Protein AF-A0AAV7LAK8-F1 (afdb_monomer_lite)

Structure (mmCIF, N/CA/C/O backbone):
data_AF-A0AAV7LAK8-F1
#
_entry.id   AF-A0AAV7LAK8-F1
#
loop_
_atom_site.group_PDB
_atom_site.id
_atom_site.type_symbol
_atom_site.label_atom_id
_atom_site.label_alt_id
_atom_site.label_comp_id
_atom_site.label_asym_id
_atom_site.label_entity_id
_atom_site.label_seq_id
_atom_site.pdbx_PDB_ins_code
_atom_site.Cartn_x
_atom_site.Cartn_y
_atom_site.Cartn_z
_atom_site.occupancy
_atom_site.B_iso_or_equiv
_atom_site.auth_seq_id
_atom_site.auth_comp_id
_atom_site.auth_asym_id
_atom_site.auth_atom_id
_atom_site.pdbx_PDB_model_num
ATOM 1 N N . MET A 1 1 ? -18.393 -46.426 42.067 1.00 52.19 1 MET A N 1
ATOM 2 C CA . MET A 1 1 ? -18.237 -47.628 41.224 1.00 52.19 1 MET A CA 1
ATOM 3 C C . MET A 1 1 ? -18.925 -47.343 39.909 1.00 52.19 1 MET A C 1
ATOM 5 O O . MET A 1 1 ? -20.144 -47.230 39.902 1.00 52.19 1 MET A O 1
ATOM 9 N N . GLY A 1 2 ? -18.137 -47.135 38.857 1.00 51.97 2 GLY A N 1
ATOM 10 C CA . GLY A 1 2 ? -18.619 -46.804 37.518 1.00 51.97 2 GLY A CA 1
ATOM 11 C C . GLY A 1 2 ? -17.749 -45.739 36.863 1.00 51.97 2 GLY A C 1
ATOM 12 O O . GLY A 1 2 ? -18.248 -44.658 36.577 1.00 51.97 2 GLY A O 1
ATOM 13 N N . ASP A 1 3 ? -16.458 -46.041 36.708 1.00 42.62 3 ASP A N 1
ATOM 14 C CA . ASP A 1 3 ? -15.559 -45.316 35.810 1.00 42.62 3 ASP A CA 1
ATOM 15 C C . ASP A 1 3 ? -15.977 -45.605 34.364 1.00 42.62 3 ASP A C 1
ATOM 17 O O . ASP A 1 3 ? -16.279 -46.750 34.014 1.00 42.62 3 ASP A O 1
ATOM 21 N N . SER A 1 4 ? -16.002 -44.576 33.522 1.00 57.16 4 SER A N 1
ATOM 22 C CA . SER A 1 4 ? -16.023 -44.750 32.072 1.00 57.16 4 SER A CA 1
ATOM 23 C C . SER A 1 4 ? -15.103 -43.712 31.447 1.00 57.16 4 SER A C 1
ATOM 25 O O . SER A 1 4 ? -15.512 -42.588 31.145 1.00 57.16 4 SER 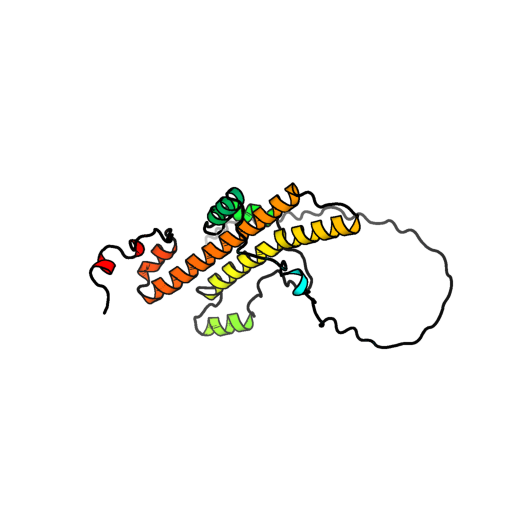A O 1
ATOM 27 N N . ASP A 1 5 ? -13.851 -44.132 31.311 1.00 47.69 5 ASP A N 1
ATOM 28 C CA . ASP A 1 5 ? -12.830 -43.526 30.477 1.00 47.69 5 ASP A CA 1
ATOM 29 C C . ASP A 1 5 ? -13.290 -43.542 29.017 1.00 47.69 5 ASP A C 1
ATOM 31 O O . ASP A 1 5 ? -13.654 -44.581 28.463 1.00 47.69 5 ASP A O 1
ATOM 35 N N . THR A 1 6 ? -13.279 -42.374 28.386 1.00 60.75 6 THR A N 1
ATOM 36 C CA . THR A 1 6 ? -13.277 -42.279 26.927 1.00 60.75 6 THR A CA 1
ATOM 37 C C . THR A 1 6 ? -12.052 -41.496 26.516 1.00 60.75 6 THR A C 1
ATOM 39 O O . THR A 1 6 ? -12.042 -40.262 26.562 1.00 60.75 6 THR A O 1
ATOM 42 N N . ASP A 1 7 ? -11.044 -42.268 26.129 1.00 52.03 7 ASP A N 1
ATOM 43 C CA . ASP A 1 7 ? -9.889 -41.865 25.350 1.00 52.03 7 ASP A CA 1
ATOM 44 C C . ASP A 1 7 ? -10.335 -41.042 24.136 1.00 52.03 7 ASP A C 1
ATOM 46 O O . ASP A 1 7 ? -11.193 -41.455 23.349 1.00 52.03 7 ASP A O 1
ATOM 50 N N . LYS A 1 8 ? -9.756 -39.851 23.987 1.00 57.41 8 LYS A N 1
ATOM 51 C CA . LYS A 1 8 ? -9.772 -39.115 22.726 1.00 57.41 8 LYS A CA 1
ATOM 52 C C . LYS A 1 8 ? -8.339 -38.909 22.285 1.00 57.41 8 LYS A C 1
ATOM 54 O O . LYS A 1 8 ? -7.564 -38.230 22.947 1.00 57.41 8 LYS A O 1
ATOM 59 N N . GLU A 1 9 ? -8.066 -39.567 21.174 1.00 57.69 9 GLU A N 1
ATOM 60 C CA . GLU A 1 9 ? -6.813 -39.675 20.454 1.00 57.69 9 GLU A CA 1
ATOM 61 C C . GLU A 1 9 ? -6.253 -38.300 20.061 1.00 57.69 9 GLU A C 1
ATOM 63 O O . GLU A 1 9 ? -6.973 -37.418 19.578 1.00 57.69 9 GLU A O 1
ATOM 68 N N . ASP A 1 10 ? -4.946 -38.150 20.277 1.00 56.19 10 ASP A N 1
ATOM 69 C CA . ASP A 1 10 ? -4.118 -37.048 19.800 1.00 56.19 10 ASP A CA 1
ATOM 70 C C . ASP A 1 10 ? -3.987 -37.091 18.266 1.00 56.19 10 ASP A C 1
ATOM 72 O O . ASP A 1 10 ? -3.735 -38.158 17.702 1.00 56.19 10 ASP A O 1
ATOM 76 N N . PRO A 1 11 ? -4.096 -35.955 17.555 1.00 63.69 11 PRO A N 1
ATOM 77 C CA . PRO A 1 11 ? -3.783 -35.911 16.135 1.00 63.69 11 PRO A CA 1
ATOM 78 C C . PRO A 1 11 ? -2.267 -35.844 15.893 1.00 63.69 11 PRO A C 1
ATOM 80 O O . PRO A 1 11 ? -1.568 -34.959 16.392 1.00 63.69 11 PRO A O 1
ATOM 83 N N . ASP A 1 12 ? -1.805 -36.772 15.055 1.00 53.72 12 ASP A N 1
ATOM 84 C CA . ASP A 1 12 ? -0.446 -36.937 14.546 1.00 53.72 12 ASP A CA 1
ATOM 85 C C . ASP A 1 12 ? 0.245 -35.625 14.138 1.00 53.72 12 ASP A C 1
ATOM 87 O O . ASP A 1 12 ? -0.156 -34.911 13.212 1.00 53.72 12 ASP A O 1
ATOM 91 N N . ILE A 1 13 ? 1.379 -35.364 14.788 1.00 46.06 13 ILE A N 1
ATOM 92 C CA . ILE A 1 13 ? 2.362 -34.364 14.381 1.00 46.06 13 ILE A CA 1
ATOM 93 C C . ILE A 1 13 ? 3.181 -34.963 13.229 1.00 46.06 13 ILE A C 1
ATOM 95 O O . ILE A 1 13 ? 4.137 -35.707 13.445 1.00 46.06 13 ILE A O 1
ATOM 99 N N . MET A 1 14 ? 2.836 -34.619 11.986 1.00 47.06 14 MET A N 1
ATOM 100 C CA . MET A 1 14 ? 3.708 -34.888 10.839 1.00 47.06 14 MET A CA 1
ATOM 101 C C . MET A 1 14 ? 4.915 -33.942 10.856 1.00 47.06 14 MET A C 1
ATOM 103 O O . MET A 1 14 ? 4.844 -32.788 10.432 1.00 47.06 14 MET A O 1
ATOM 107 N N . ILE A 1 15 ? 6.046 -34.464 11.326 1.00 47.50 15 ILE A N 1
ATOM 108 C CA . ILE A 1 15 ? 7.375 -33.874 11.161 1.00 47.50 15 ILE A CA 1
ATOM 109 C C . ILE A 1 15 ? 7.851 -34.185 9.737 1.00 47.50 15 ILE A C 1
ATOM 111 O O . ILE A 1 15 ? 8.172 -35.327 9.410 1.00 47.50 15 ILE A O 1
ATOM 115 N N . TRP A 1 16 ? 7.895 -33.168 8.877 1.00 44.78 16 TRP A N 1
ATOM 116 C CA . TRP A 1 16 ? 8.477 -33.270 7.539 1.00 44.78 16 TRP A CA 1
ATOM 117 C C . TRP A 1 16 ? 9.977 -32.949 7.609 1.00 44.78 16 TRP A C 1
ATOM 119 O O . TRP A 1 16 ? 10.378 -31.787 7.654 1.00 44.78 16 TRP A O 1
ATOM 129 N N . SER A 1 17 ? 10.803 -33.996 7.647 1.00 45.56 17 SER A N 1
ATOM 130 C CA . SER A 1 17 ? 12.266 -33.921 7.549 1.00 45.56 17 SER A CA 1
ATOM 131 C C . SER A 1 17 ? 12.694 -34.202 6.106 1.00 45.56 17 SER A C 1
ATOM 133 O O . SER A 1 17 ? 12.698 -35.352 5.673 1.00 45.56 17 SER A O 1
ATOM 135 N N . GLY A 1 18 ? 13.034 -33.149 5.357 1.00 47.34 18 GLY A N 1
ATOM 136 C CA . GLY A 1 18 ? 13.671 -33.230 4.035 1.00 47.34 18 GLY A CA 1
ATOM 137 C C . GLY A 1 18 ? 15.190 -32.999 4.118 1.00 47.34 18 GLY A C 1
ATOM 138 O O . GLY A 1 18 ? 15.647 -32.361 5.067 1.00 47.34 18 GLY A O 1
ATOM 139 N N . PRO A 1 19 ? 15.984 -33.536 3.174 1.00 49.31 19 PRO A N 1
ATOM 140 C CA . PRO A 1 19 ? 17.377 -33.900 3.410 1.00 49.31 19 PRO A CA 1
ATOM 141 C C . PRO A 1 19 ? 18.377 -32.741 3.344 1.00 49.31 19 PRO A C 1
ATOM 143 O O . PRO A 1 19 ? 18.288 -31.828 2.526 1.00 49.31 19 PRO A O 1
ATOM 146 N N . VAL A 1 20 ? 19.380 -32.884 4.210 1.00 44.06 20 VAL A N 1
ATOM 147 C CA . VAL A 1 20 ? 20.685 -32.225 4.205 1.00 44.06 20 VAL A CA 1
ATOM 148 C C . VAL A 1 20 ? 21.479 -32.727 3.004 1.00 44.06 20 VAL A C 1
ATOM 150 O O . VAL A 1 20 ? 21.702 -33.931 2.890 1.00 44.06 20 VAL A O 1
ATOM 153 N N . GLU A 1 21 ? 21.968 -31.818 2.161 1.00 47.75 21 GLU A N 1
ATOM 154 C CA . GLU A 1 21 ? 23.034 -32.142 1.218 1.00 47.75 21 GLU A CA 1
ATOM 155 C C . GLU A 1 21 ? 24.215 -31.186 1.388 1.00 47.75 21 GLU A C 1
ATOM 157 O O . GLU A 1 21 ? 24.114 -29.958 1.370 1.00 47.75 21 GLU A O 1
ATOM 162 N N . GLU A 1 22 ? 25.338 -31.830 1.669 1.00 39.97 22 GLU A N 1
ATOM 163 C CA . GLU A 1 22 ? 26.602 -31.312 2.145 1.00 39.97 22 GLU A CA 1
ATOM 164 C C . GLU A 1 22 ? 27.596 -31.297 0.968 1.00 39.97 22 GLU A C 1
ATOM 166 O O . GLU A 1 22 ? 27.598 -32.197 0.134 1.00 39.97 22 GLU A O 1
ATOM 171 N N . ARG A 1 23 ? 28.535 -30.344 1.004 1.00 37.50 23 ARG A N 1
ATOM 172 C CA . ARG A 1 23 ? 29.845 -30.335 0.313 1.00 37.50 23 ARG A CA 1
ATOM 173 C C . ARG A 1 23 ? 29.878 -30.022 -1.188 1.00 37.50 23 ARG A C 1
ATOM 175 O O . ARG A 1 23 ? 29.680 -30.881 -2.036 1.00 37.50 23 ARG A O 1
ATOM 182 N N . ARG A 1 24 ? 30.539 -28.898 -1.488 1.00 43.09 24 ARG A N 1
ATOM 183 C CA . ARG A 1 24 ? 31.844 -28.937 -2.175 1.00 43.09 24 ARG A CA 1
ATOM 184 C C . ARG A 1 24 ? 32.789 -27.880 -1.602 1.00 43.09 24 ARG A C 1
ATOM 186 O O . ARG A 1 24 ? 32.552 -26.685 -1.706 1.00 43.09 24 ARG A O 1
ATOM 193 N N . LYS A 1 25 ? 33.861 -28.375 -0.977 1.00 41.16 25 LYS A N 1
ATOM 194 C CA . LYS A 1 25 ? 35.114 -27.658 -0.731 1.00 41.16 25 LYS A CA 1
ATOM 195 C C . LYS A 1 25 ? 35.978 -27.796 -1.985 1.00 41.16 25 LYS A C 1
ATOM 197 O O . LYS A 1 25 ? 36.136 -28.917 -2.463 1.00 41.16 25 LYS A O 1
ATOM 202 N N . THR A 1 26 ? 36.607 -26.711 -2.417 1.00 46.75 26 THR A N 1
ATOM 203 C CA . THR A 1 26 ? 37.895 -26.750 -3.123 1.00 46.75 26 THR A CA 1
ATOM 204 C C . THR A 1 26 ? 38.803 -25.661 -2.551 1.00 46.75 26 THR A C 1
ATOM 206 O O . THR A 1 26 ? 38.425 -24.497 -2.464 1.00 46.75 26 THR A O 1
ATOM 209 N N . SER A 1 27 ? 39.955 -26.144 -2.095 1.00 42.72 27 SER A N 1
ATOM 210 C CA . SER A 1 27 ? 41.213 -25.536 -1.632 1.00 42.72 27 SER A CA 1
ATOM 211 C C . SER A 1 27 ? 41.795 -24.483 -2.601 1.00 42.72 27 SER A C 1
ATOM 213 O O . SER A 1 27 ? 41.505 -24.567 -3.790 1.00 42.72 27 SER A O 1
ATOM 215 N N . LEU A 1 28 ? 42.447 -23.407 -2.109 1.00 42.22 28 LEU A N 1
ATOM 216 C CA . LEU A 1 28 ? 43.912 -23.263 -1.834 1.00 42.22 28 LEU A CA 1
ATOM 217 C C . LEU A 1 28 ? 44.725 -23.354 -3.152 1.00 42.22 28 LEU A C 1
ATOM 219 O O . LEU A 1 28 ? 44.503 -24.298 -3.898 1.00 42.22 28 LEU A O 1
ATOM 223 N N . ASP A 1 29 ? 45.608 -22.453 -3.595 1.00 38.09 29 ASP A N 1
ATOM 224 C CA . ASP A 1 29 ? 46.555 -21.466 -3.031 1.00 38.09 29 ASP A CA 1
ATOM 225 C C . ASP A 1 29 ? 46.639 -20.251 -4.027 1.00 38.09 29 ASP A C 1
ATOM 227 O O . ASP A 1 29 ? 46.002 -20.302 -5.074 1.00 38.09 29 ASP A O 1
ATOM 231 N N . THR A 1 30 ? 47.319 -19.103 -3.866 1.00 39.62 30 THR A N 1
ATOM 232 C CA . THR A 1 30 ? 48.620 -18.803 -3.246 1.00 39.62 30 THR A CA 1
ATOM 233 C C . THR A 1 30 ? 48.821 -17.276 -3.088 1.00 39.62 30 THR A C 1
ATOM 235 O O . THR A 1 30 ? 48.310 -16.471 -3.861 1.00 39.62 30 THR A O 1
ATOM 238 N N . LEU A 1 31 ? 49.622 -16.949 -2.073 1.00 37.44 31 LEU A N 1
ATOM 239 C CA . LEU A 1 31 ? 50.265 -15.708 -1.602 1.00 37.44 31 LEU A CA 1
ATOM 240 C C . LEU A 1 31 ? 50.703 -14.619 -2.610 1.00 37.44 31 LEU A C 1
ATOM 242 O O . LEU A 1 31 ? 51.153 -14.921 -3.710 1.00 37.44 31 LEU A O 1
ATOM 246 N N . GLY A 1 32 ? 50.770 -13.367 -2.117 1.00 33.38 32 GLY A N 1
ATOM 247 C CA . GLY A 1 32 ? 51.638 -12.320 -2.683 1.00 33.38 32 GLY A CA 1
ATOM 248 C C . GLY A 1 32 ? 51.419 -10.878 -2.187 1.00 33.38 32 GLY A C 1
ATOM 249 O O . GLY A 1 32 ? 50.811 -10.095 -2.896 1.00 33.38 32 GLY A O 1
ATOM 250 N N . GLU A 1 33 ? 51.951 -10.559 -0.997 1.00 37.41 33 GLU A N 1
ATOM 251 C CA . GLU A 1 33 ? 52.521 -9.260 -0.539 1.00 37.41 33 GLU A CA 1
ATOM 252 C C . GLU A 1 33 ? 51.694 -7.952 -0.639 1.00 37.41 33 GLU A C 1
ATOM 254 O O . GLU A 1 33 ? 51.402 -7.412 -1.694 1.00 37.41 33 GLU A O 1
ATOM 259 N N . SER A 1 34 ? 51.249 -7.387 0.490 1.00 39.25 34 SER A N 1
ATOM 260 C CA . SER A 1 34 ? 51.992 -6.457 1.369 1.00 39.25 34 SER A CA 1
ATOM 261 C C . SER A 1 34 ? 52.379 -5.119 0.723 1.00 39.25 34 SER A C 1
ATOM 263 O O . SER A 1 34 ? 53.460 -4.958 0.164 1.00 39.25 34 SER A O 1
ATOM 265 N N . SER A 1 35 ? 51.564 -4.092 0.971 1.00 43.62 35 SER A N 1
ATOM 266 C CA . SER A 1 35 ? 52.049 -2.717 1.108 1.00 43.62 35 SER A CA 1
ATOM 267 C C . SER A 1 35 ? 51.217 -1.947 2.128 1.00 43.62 35 SER A C 1
ATOM 269 O O . SER A 1 35 ? 50.004 -1.799 2.019 1.00 43.62 35 SER A O 1
ATOM 271 N N . LYS A 1 36 ? 51.922 -1.491 3.164 1.00 43.25 36 LYS A N 1
ATOM 272 C CA . LYS A 1 36 ? 51.454 -0.640 4.256 1.00 43.25 36 LYS A CA 1
ATOM 273 C C . LYS A 1 36 ? 51.038 0.723 3.707 1.00 43.25 36 LYS A C 1
ATOM 275 O O . LYS A 1 36 ? 51.849 1.395 3.072 1.00 43.25 36 LYS A O 1
ATOM 280 N N . TH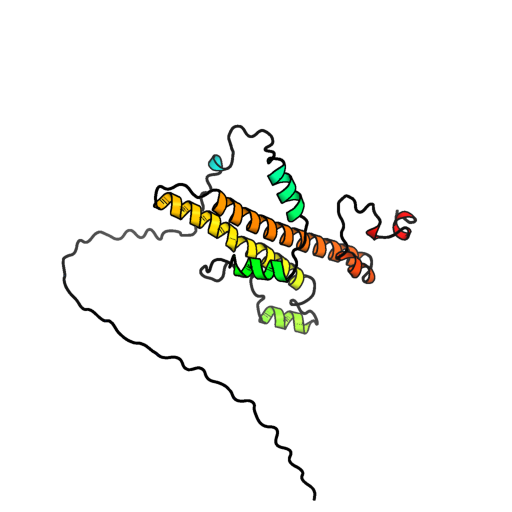R A 1 37 ? 49.8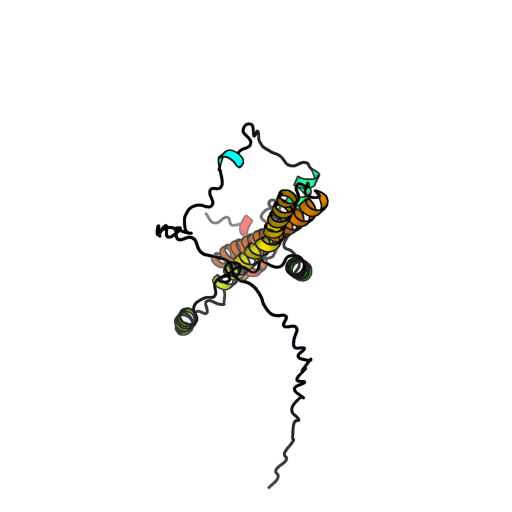59 1.215 4.072 1.00 37.94 37 THR A N 1
ATOM 281 C CA . THR A 1 37 ? 49.632 2.666 4.120 1.00 37.94 37 THR A CA 1
ATOM 282 C C . THR A 1 37 ? 48.607 3.022 5.190 1.00 37.94 37 THR A C 1
ATOM 284 O O . THR A 1 37 ? 47.424 2.735 5.088 1.00 37.94 37 THR A O 1
ATOM 287 N N . LYS A 1 38 ? 49.167 3.586 6.261 1.00 37.41 38 LYS A N 1
ATOM 288 C CA . LYS A 1 38 ? 48.645 4.588 7.195 1.00 37.41 38 LYS A CA 1
ATOM 289 C C . LYS A 1 38 ? 47.124 4.727 7.310 1.00 37.41 38 LYS A C 1
ATOM 291 O O . LYS A 1 38 ? 46.450 5.269 6.443 1.00 37.41 38 LYS A O 1
ATOM 296 N N . SER A 1 39 ? 46.676 4.369 8.510 1.00 42.75 39 SER A N 1
ATOM 297 C CA . SER A 1 39 ? 45.492 4.881 9.185 1.00 42.75 39 SER A CA 1
ATOM 298 C C . SER A 1 39 ? 45.247 6.362 8.893 1.00 42.75 39 SER A C 1
ATOM 300 O O . SER A 1 39 ? 46.047 7.210 9.287 1.00 42.75 39 SER A O 1
ATOM 302 N N . ASN A 1 40 ? 44.092 6.656 8.314 1.00 37.91 40 ASN A N 1
ATOM 303 C CA . ASN A 1 40 ? 43.312 7.814 8.705 1.00 37.91 40 ASN A CA 1
ATOM 304 C C . ASN A 1 40 ? 41.924 7.289 9.052 1.00 37.91 40 ASN A C 1
ATOM 306 O O . ASN A 1 40 ? 41.193 6.795 8.198 1.00 37.91 40 ASN A O 1
ATOM 310 N N . ASN A 1 41 ? 41.620 7.346 10.347 1.00 41.56 41 ASN A N 1
ATOM 311 C CA . ASN A 1 41 ? 40.275 7.233 10.873 1.00 41.56 41 ASN A CA 1
ATOM 312 C C . ASN A 1 41 ? 39.433 8.351 10.254 1.00 41.56 41 ASN A C 1
ATOM 314 O O . ASN A 1 41 ? 39.362 9.448 10.799 1.00 41.56 41 ASN A O 1
ATOM 318 N N . THR A 1 42 ? 38.783 8.064 9.134 1.00 37.16 42 THR A N 1
ATOM 319 C CA . THR A 1 42 ? 37.561 8.762 8.755 1.00 37.16 42 THR A CA 1
ATOM 320 C C . THR A 1 42 ? 36.453 7.766 9.010 1.00 37.16 42 THR A C 1
ATOM 322 O O . THR A 1 42 ? 36.086 6.961 8.157 1.00 37.16 42 THR A O 1
ATOM 325 N N . LEU A 1 43 ? 36.023 7.763 10.269 1.00 36.09 43 LEU A N 1
ATOM 326 C CA . LEU A 1 43 ? 34.774 7.189 10.731 1.00 36.09 43 LEU A CA 1
ATOM 327 C C . LEU A 1 43 ? 33.696 7.847 9.863 1.00 36.09 43 LEU A C 1
ATOM 329 O O . LEU A 1 43 ? 33.304 8.985 10.104 1.00 36.09 43 LEU A O 1
ATOM 333 N N . LEU A 1 44 ? 33.387 7.188 8.743 1.00 37.69 44 LEU A N 1
ATOM 334 C CA . LEU A 1 44 ? 32.418 7.630 7.758 1.00 37.69 44 LEU A CA 1
ATOM 335 C C . LEU A 1 44 ? 31.079 7.646 8.470 1.00 37.69 44 LEU A C 1
ATOM 337 O O . LEU A 1 44 ? 30.470 6.613 8.747 1.00 37.69 44 LEU A O 1
ATOM 341 N N . ASP A 1 45 ? 30.712 8.863 8.822 1.00 38.75 45 ASP A N 1
ATOM 342 C CA . ASP A 1 45 ? 29.445 9.287 9.357 1.00 38.75 45 ASP A CA 1
ATOM 343 C C . ASP A 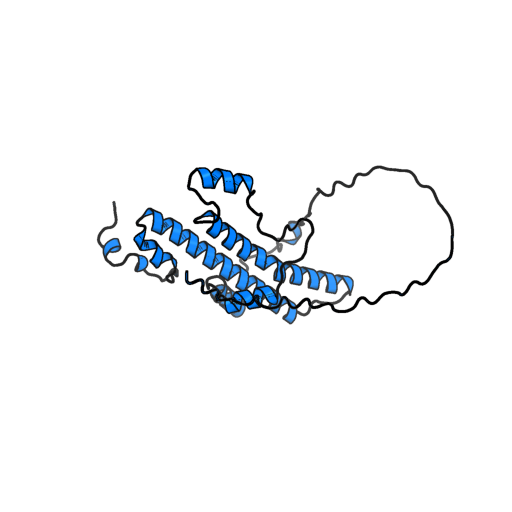1 45 ? 28.358 8.878 8.349 1.00 38.75 45 ASP A C 1
ATOM 345 O O . ASP A 1 45 ? 27.985 9.617 7.439 1.00 38.75 45 ASP A O 1
ATOM 349 N N . PHE A 1 46 ? 27.866 7.644 8.477 1.00 40.09 46 PHE A N 1
ATOM 350 C CA . PHE A 1 46 ? 26.772 7.061 7.686 1.00 40.09 46 PHE A CA 1
ATOM 351 C C . PHE A 1 46 ? 25.415 7.760 7.935 1.00 40.09 46 PHE A C 1
ATOM 353 O O . PHE A 1 46 ? 24.365 7.255 7.543 1.00 40.09 46 PHE A O 1
ATOM 360 N N . ALA A 1 47 ? 25.428 8.929 8.580 1.00 41.75 47 ALA A N 1
ATOM 361 C CA . ALA A 1 47 ? 24.277 9.772 8.878 1.00 41.75 47 ALA A CA 1
ATOM 362 C C . ALA A 1 47 ? 24.159 11.007 7.956 1.00 41.75 47 ALA A C 1
ATOM 364 O O . ALA A 1 47 ? 23.223 11.795 8.097 1.00 41.75 47 ALA A O 1
ATOM 365 N N . GLY A 1 48 ? 25.069 11.192 6.998 1.00 40.41 48 GLY A N 1
ATOM 366 C CA . GLY A 1 48 ? 25.095 12.370 6.136 1.00 40.41 48 GLY A CA 1
ATOM 367 C C . GLY A 1 48 ? 24.465 12.148 4.765 1.00 40.41 48 GLY A C 1
ATOM 368 O O . GLY A 1 48 ? 25.155 11.772 3.828 1.00 40.41 48 GLY A O 1
ATOM 369 N N . GLN A 1 49 ? 23.196 12.539 4.628 1.00 45.09 49 GLN A N 1
ATOM 370 C CA . GLN A 1 49 ? 22.672 13.126 3.389 1.00 45.09 49 GLN A CA 1
ATOM 371 C C . GLN A 1 49 ? 22.454 12.153 2.206 1.00 45.09 49 GLN A C 1
ATOM 373 O O . GLN A 1 49 ? 23.246 12.048 1.272 1.00 45.09 49 GLN A O 1
ATOM 378 N N . LEU A 1 50 ? 21.250 11.566 2.148 1.00 39.28 50 LEU A N 1
ATOM 379 C CA . LEU A 1 50 ? 20.540 11.442 0.869 1.00 39.28 50 LEU A CA 1
ATOM 380 C C . LEU A 1 50 ? 20.426 12.865 0.295 1.00 39.28 50 LEU A C 1
ATOM 382 O O . LEU A 1 50 ? 19.448 13.566 0.554 1.00 39.28 50 LEU A O 1
ATOM 386 N N . MET A 1 51 ? 21.457 13.335 -0.410 1.00 43.72 51 MET A N 1
ATOM 387 C CA . MET A 1 51 ? 21.403 14.556 -1.210 1.00 43.72 51 MET A CA 1
ATOM 388 C C . MET A 1 51 ? 20.484 14.254 -2.389 1.00 43.72 51 MET A C 1
ATOM 390 O O . MET A 1 51 ? 20.925 13.983 -3.501 1.00 43.72 51 MET A O 1
ATOM 394 N N . PHE A 1 52 ? 19.178 14.251 -2.121 1.00 44.78 52 PHE A N 1
ATOM 395 C CA . PHE A 1 52 ? 18.193 14.555 -3.138 1.00 44.78 52 PHE A CA 1
ATOM 396 C C . PHE A 1 52 ? 18.574 15.934 -3.658 1.00 44.78 52 PHE A C 1
ATOM 398 O O . PHE A 1 52 ? 18.331 16.944 -2.996 1.00 44.78 52 PHE A O 1
ATOM 405 N N . ASP A 1 53 ? 19.241 15.967 -4.805 1.00 47.75 53 ASP A N 1
ATOM 406 C CA . ASP A 1 53 ? 19.504 17.209 -5.499 1.00 47.75 53 ASP A CA 1
ATOM 407 C C . ASP A 1 53 ? 18.146 17.805 -5.885 1.00 47.75 53 ASP A C 1
ATOM 409 O O . ASP A 1 53 ? 17.498 17.392 -6.848 1.00 47.75 53 ASP A O 1
ATOM 413 N N . GLN A 1 54 ? 17.666 18.751 -5.074 1.00 47.56 54 GLN A N 1
ATOM 414 C CA . GLN A 1 54 ? 16.394 19.434 -5.297 1.00 47.56 54 GLN A CA 1
ATOM 415 C C . GLN A 1 54 ? 16.366 20.142 -6.658 1.00 47.56 54 GLN A C 1
ATOM 417 O O . GLN A 1 54 ? 15.276 20.393 -7.180 1.00 47.56 54 GLN A O 1
ATOM 422 N N . SER A 1 55 ? 17.532 20.418 -7.258 1.00 46.41 55 SER A N 1
ATOM 423 C CA . SER A 1 55 ? 17.630 20.993 -8.598 1.00 46.41 55 SER A CA 1
ATOM 424 C C . SER A 1 55 ? 17.259 20.006 -9.717 1.00 46.41 55 SER A C 1
ATOM 426 O O . SER A 1 55 ? 16.842 20.450 -10.782 1.00 46.41 55 SER A O 1
ATOM 428 N N . LEU A 1 56 ? 17.270 18.688 -9.459 1.00 51.91 56 LEU A N 1
ATOM 429 C CA . LEU A 1 56 ? 16.775 17.655 -10.384 1.00 51.91 56 LEU A CA 1
ATOM 430 C C . LEU A 1 56 ? 15.253 17.434 -10.300 1.00 51.91 56 LEU A C 1
ATOM 432 O O . LEU A 1 56 ? 14.671 16.829 -11.198 1.00 51.91 56 LEU A O 1
ATOM 436 N N . ILE A 1 57 ? 14.592 17.903 -9.234 1.00 53.56 57 ILE A N 1
ATOM 437 C CA . ILE A 1 57 ? 13.151 17.671 -9.004 1.00 53.56 57 ILE A CA 1
ATOM 438 C C . ILE A 1 57 ? 12.290 18.744 -9.688 1.00 53.56 57 ILE A C 1
ATOM 440 O O . ILE A 1 57 ? 11.134 18.495 -10.033 1.00 53.56 57 ILE A O 1
ATOM 444 N N . ARG A 1 58 ? 12.829 19.948 -9.912 1.00 47.56 58 ARG A N 1
ATOM 445 C CA . ARG A 1 58 ? 12.109 21.005 -10.630 1.00 47.56 58 ARG A CA 1
ATOM 446 C C . ARG A 1 58 ? 12.474 20.987 -12.105 1.00 47.56 58 ARG A C 1
ATOM 448 O O . ARG A 1 58 ? 13.572 21.381 -12.477 1.00 47.56 58 ARG A O 1
ATOM 455 N N . HIS A 1 59 ? 11.512 20.632 -12.956 1.00 51.34 59 HIS A N 1
ATOM 456 C CA . HIS A 1 59 ? 11.617 20.953 -14.375 1.00 51.34 59 HIS A CA 1
ATOM 457 C C . HIS A 1 59 ? 11.668 22.491 -14.495 1.00 51.34 59 HIS A C 1
ATOM 459 O O . HIS A 1 59 ? 10.719 23.149 -14.056 1.00 51.34 59 HIS A O 1
ATOM 465 N N . PRO A 1 60 ? 12.734 23.091 -15.059 1.00 54.50 60 PRO A N 1
ATOM 466 C CA . PRO A 1 60 ? 12.989 24.537 -14.987 1.00 54.50 60 PRO A CA 1
ATOM 467 C C . PRO A 1 60 ? 11.921 25.419 -15.662 1.00 54.50 60 PRO A C 1
ATOM 469 O O . PRO A 1 60 ? 11.952 26.633 -15.502 1.00 54.50 60 PRO A O 1
ATOM 472 N N . ASN A 1 61 ? 10.941 24.813 -16.344 1.00 58.09 61 ASN A N 1
ATOM 473 C CA . ASN A 1 61 ? 9.874 25.481 -17.091 1.00 58.09 61 ASN A CA 1
ATOM 474 C C . ASN A 1 61 ? 8.460 24.962 -16.750 1.00 58.09 61 ASN A C 1
ATOM 476 O O . ASN A 1 61 ? 7.579 25.048 -17.601 1.00 58.09 61 ASN A O 1
ATOM 480 N N . SER A 1 62 ? 8.219 24.354 -15.580 1.00 51.94 62 SER A N 1
ATOM 481 C CA . SER A 1 62 ? 6.901 23.750 -15.316 1.00 51.94 62 SER A CA 1
ATOM 482 C C . SER A 1 62 ? 5.807 24.813 -15.141 1.00 51.94 62 SER A C 1
ATOM 484 O O . SER A 1 62 ? 5.585 25.336 -14.051 1.00 51.94 62 SER A O 1
ATOM 486 N N . THR A 1 63 ? 5.082 25.062 -16.230 1.00 66.00 63 THR A N 1
ATOM 487 C CA . THR A 1 63 ? 3.641 25.325 -16.234 1.00 66.00 63 THR A CA 1
ATOM 488 C C . THR A 1 63 ? 2.907 24.224 -15.455 1.00 66.00 63 THR A C 1
ATOM 490 O O . THR A 1 63 ? 3.496 23.181 -15.153 1.00 66.00 63 THR A O 1
ATOM 493 N N . GLU A 1 64 ? 1.639 24.440 -15.088 1.00 74.56 64 GLU A N 1
ATOM 494 C CA . GLU A 1 64 ? 0.792 23.382 -14.517 1.00 74.56 64 GLU A CA 1
ATOM 495 C C . GLU A 1 64 ? 0.918 22.102 -15.361 1.00 74.56 64 GLU A C 1
ATOM 497 O O . GLU A 1 64 ? 0.509 22.058 -16.522 1.00 74.56 64 GLU A O 1
ATOM 502 N N . TRP A 1 65 ? 1.551 21.068 -14.802 1.00 77.56 65 TRP A N 1
ATOM 503 C CA . TRP A 1 65 ? 1.660 19.778 -15.466 1.00 77.56 65 TRP A CA 1
ATOM 504 C C . TRP A 1 65 ? 0.345 19.031 -15.266 1.00 77.56 65 TRP A C 1
ATOM 506 O O . TRP A 1 65 ? -0.047 18.744 -14.134 1.00 77.56 65 TRP A O 1
ATOM 516 N N . THR A 1 66 ? -0.323 18.715 -16.371 1.00 80.88 66 THR A N 1
ATOM 517 C CA . THR A 1 66 ? -1.556 17.927 -16.375 1.00 80.88 66 THR A CA 1
ATOM 518 C C . THR A 1 66 ? -1.269 16.593 -17.071 1.00 80.88 66 THR A C 1
ATOM 520 O O . THR A 1 66 ? -0.745 16.610 -18.190 1.00 80.88 66 THR A O 1
ATOM 523 N N . PRO A 1 67 ? -1.561 15.436 -16.445 1.00 82.38 67 PRO A N 1
ATOM 524 C CA . PRO A 1 67 ? -1.423 14.149 -17.113 1.00 82.38 67 PRO A CA 1
ATOM 525 C C . PRO A 1 67 ? -2.382 14.048 -18.305 1.00 82.38 67 PRO A C 1
ATOM 527 O O . PRO A 1 67 ? -3.443 14.672 -18.313 1.00 82.38 67 PRO A O 1
ATOM 530 N N . CYS A 1 68 ? -2.045 13.225 -19.300 1.00 82.75 68 CYS A N 1
ATOM 531 C CA . CYS A 1 68 ? -2.975 12.942 -20.394 1.00 82.75 68 CYS A CA 1
ATOM 532 C C . CYS A 1 68 ? -4.254 12.261 -19.876 1.00 82.75 68 CYS A C 1
ATOM 534 O O . CYS A 1 68 ? -4.230 11.602 -18.833 1.00 82.75 68 CYS A O 1
ATOM 536 N N . ASP A 1 69 ? -5.354 12.389 -20.623 1.00 84.56 69 ASP A N 1
ATOM 537 C CA . ASP A 1 69 ? -6.698 11.970 -20.196 1.00 84.56 69 ASP A CA 1
ATOM 538 C C . ASP A 1 69 ? -6.735 10.542 -19.652 1.00 84.56 69 ASP A C 1
ATOM 540 O O . ASP A 1 69 ? -7.234 10.305 -18.556 1.00 84.56 69 ASP A O 1
ATOM 544 N N . HIS A 1 70 ? -6.096 9.601 -20.349 1.00 84.25 70 HIS A N 1
ATOM 545 C CA . HIS A 1 70 ? -6.043 8.205 -19.921 1.00 84.25 70 HIS A CA 1
ATOM 546 C C . HIS A 1 70 ? -5.378 8.012 -18.545 1.00 84.25 70 HIS A C 1
ATOM 548 O O . HIS A 1 70 ? -5.849 7.231 -17.716 1.00 84.25 70 HIS A O 1
ATOM 554 N N . VAL A 1 71 ? -4.284 8.734 -18.278 1.00 85.94 71 VAL A N 1
ATOM 555 C CA . VAL A 1 71 ? -3.591 8.681 -16.981 1.00 85.94 71 VAL A CA 1
ATOM 556 C C . VAL A 1 71 ? -4.437 9.365 -15.911 1.00 85.94 71 VAL A C 1
ATOM 558 O O . VAL A 1 71 ? -4.572 8.831 -14.812 1.00 85.94 71 VAL A O 1
ATOM 561 N N . SER A 1 72 ? -5.048 10.503 -16.236 1.00 87.94 72 SER A N 1
ATOM 562 C CA . SER A 1 72 ? -5.953 11.229 -15.344 1.00 87.94 72 SER A CA 1
ATOM 563 C C . SER A 1 72 ? -7.148 10.368 -14.924 1.00 87.94 72 SER A C 1
ATOM 565 O O . SER A 1 72 ? -7.414 10.232 -13.730 1.00 87.94 72 SER A O 1
ATOM 567 N N . GLU A 1 73 ? -7.820 9.710 -15.869 1.00 87.88 73 GLU A N 1
ATOM 568 C CA . GLU A 1 73 ? -8.923 8.779 -15.609 1.00 87.88 73 GLU A CA 1
ATOM 569 C C . GLU A 1 73 ? -8.487 7.611 -14.723 1.00 87.88 73 GLU A C 1
ATOM 571 O O . GLU A 1 73 ? -9.156 7.286 -13.738 1.00 87.88 73 GLU A O 1
ATOM 576 N N . TYR A 1 74 ? -7.340 6.998 -15.034 1.00 88.81 74 TYR A N 1
ATOM 577 C CA . TYR A 1 74 ? -6.801 5.900 -14.239 1.00 88.81 74 TYR A CA 1
ATOM 578 C C . TYR A 1 74 ? -6.531 6.336 -12.795 1.00 88.81 74 TYR A C 1
ATOM 580 O O . TYR A 1 74 ? -6.909 5.644 -11.844 1.00 88.81 74 TYR A O 1
ATOM 588 N N . VAL A 1 75 ? -5.890 7.491 -12.621 1.00 88.75 75 VAL A N 1
ATOM 589 C CA . VAL A 1 75 ? -5.546 8.051 -11.315 1.00 88.75 75 VAL A CA 1
ATOM 590 C C . VAL A 1 75 ? -6.811 8.394 -10.529 1.00 88.75 75 VAL A C 1
ATOM 592 O O . VAL A 1 75 ? -6.930 7.981 -9.376 1.00 88.75 75 VAL A O 1
ATOM 595 N N . LEU A 1 76 ? -7.790 9.064 -11.142 1.00 86.94 76 LEU A N 1
ATOM 596 C CA . LEU A 1 76 ? -9.065 9.409 -10.505 1.00 86.94 76 LEU A CA 1
ATOM 597 C C . LEU A 1 76 ? -9.850 8.170 -10.068 1.00 86.94 76 LEU A C 1
ATOM 599 O O . LEU A 1 76 ? -10.368 8.136 -8.948 1.00 86.94 76 LEU A O 1
ATOM 603 N N . LYS A 1 77 ? -9.895 7.142 -10.922 1.00 87.69 77 LYS A N 1
ATOM 604 C CA . LYS A 1 77 ? -10.567 5.873 -10.632 1.00 87.69 77 LYS A CA 1
ATOM 605 C C . LYS A 1 77 ? -9.924 5.159 -9.446 1.00 87.69 77 LYS A C 1
ATOM 607 O O . LYS A 1 77 ? -10.628 4.721 -8.542 1.00 87.69 77 LYS A O 1
ATOM 612 N N . ASN A 1 78 ? -8.597 5.052 -9.427 1.00 89.75 78 ASN A N 1
ATOM 613 C CA . ASN A 1 78 ? -7.908 4.206 -8.456 1.00 89.75 78 ASN A CA 1
ATOM 614 C C . ASN A 1 78 ? -7.560 4.927 -7.143 1.00 89.75 78 ASN A C 1
ATOM 616 O O . ASN A 1 78 ? -7.538 4.275 -6.106 1.00 89.75 78 ASN A O 1
ATOM 620 N N . LEU A 1 79 ? -7.355 6.254 -7.122 1.00 87.44 79 LEU A N 1
ATOM 621 C CA . LEU A 1 79 ? -6.960 6.986 -5.900 1.00 87.44 79 LEU A CA 1
ATOM 622 C C . LEU A 1 79 ? -8.043 7.060 -4.816 1.00 87.44 79 LEU A C 1
ATOM 624 O O . LEU A 1 79 ? -7.739 7.352 -3.655 1.00 87.44 79 LEU A O 1
ATOM 628 N N . ARG A 1 80 ? -9.310 6.875 -5.188 1.00 81.50 80 ARG A N 1
ATOM 629 C CA . ARG A 1 80 ? -10.453 7.000 -4.270 1.00 81.50 80 ARG A CA 1
ATOM 630 C C . ARG A 1 80 ? -11.110 5.668 -3.939 1.00 81.50 80 ARG A C 1
ATOM 632 O O . ARG A 1 80 ? -11.942 5.627 -3.035 1.00 81.50 80 ARG A O 1
ATOM 639 N N . GLN A 1 81 ? -10.754 4.599 -4.646 1.00 80.88 81 GLN A N 1
ATOM 640 C CA . GLN A 1 81 ? -11.419 3.315 -4.489 1.00 80.88 81 GLN A CA 1
ATOM 641 C C . GLN A 1 81 ? -10.717 2.445 -3.439 1.00 80.88 81 GLN A C 1
ATOM 643 O O . GLN A 1 81 ? -9.506 2.223 -3.521 1.00 80.88 81 GLN A O 1
ATOM 648 N N . PRO A 1 82 ? -11.458 1.923 -2.444 1.00 88.50 82 PRO A N 1
ATOM 649 C CA . PRO A 1 82 ? -10.930 0.873 -1.591 1.00 88.50 82 PRO A CA 1
ATOM 650 C C . PRO A 1 82 ? -10.721 -0.391 -2.429 1.00 88.50 82 PRO A C 1
ATOM 652 O O . PRO A 1 82 ? -11.572 -0.761 -3.238 1.00 88.50 82 PRO A O 1
ATOM 655 N N . LEU A 1 83 ? -9.603 -1.081 -2.215 1.00 90.19 83 LEU A N 1
ATOM 656 C CA . LEU A 1 83 ? -9.383 -2.374 -2.852 1.00 90.19 83 LEU A CA 1
ATOM 657 C C . LEU A 1 83 ? -10.067 -3.480 -2.056 1.00 90.19 83 LEU A C 1
ATOM 659 O O . LEU A 1 83 ? -10.012 -3.507 -0.820 1.00 90.19 83 LEU A O 1
ATOM 663 N N . ASP A 1 84 ? -10.636 -4.443 -2.781 1.00 90.62 84 ASP A N 1
ATOM 664 C CA . ASP A 1 84 ? -11.104 -5.680 -2.171 1.00 90.62 84 ASP A CA 1
ATOM 665 C C . ASP A 1 84 ? -9.947 -6.432 -1.489 1.00 90.62 84 ASP A C 1
ATOM 667 O O . ASP A 1 84 ? -8.777 -6.349 -1.884 1.00 90.62 84 ASP A O 1
ATOM 671 N N . LYS A 1 85 ? -10.278 -7.193 -0.442 1.00 91.44 85 LYS A N 1
ATOM 672 C CA . LYS A 1 85 ? -9.312 -7.969 0.336 1.00 91.44 85 LYS A CA 1
ATOM 673 C C . LYS A 1 85 ? -8.532 -8.950 -0.542 1.00 91.44 85 LYS A C 1
ATOM 675 O O . LYS A 1 85 ? -7.327 -9.081 -0.323 1.00 91.44 85 LYS A O 1
ATOM 680 N N . LEU A 1 86 ? -9.172 -9.613 -1.510 1.00 94.12 86 LEU A N 1
ATOM 681 C CA . LEU A 1 86 ? -8.497 -10.571 -2.392 1.00 94.12 86 LEU A CA 1
ATOM 682 C C . LEU A 1 86 ? -7.502 -9.864 -3.312 1.00 94.12 86 LEU A C 1
ATOM 684 O O . LEU A 1 86 ? -6.341 -10.264 -3.379 1.00 94.12 86 LEU A O 1
ATOM 688 N N . VAL A 1 87 ? -7.928 -8.769 -3.949 1.00 93.31 87 VAL A N 1
ATOM 689 C CA . VAL A 1 87 ? -7.072 -7.957 -4.831 1.00 93.31 87 VAL A CA 1
ATOM 690 C C . VAL A 1 87 ? -5.878 -7.403 -4.060 1.00 93.31 87 VAL A C 1
ATOM 692 O O . VAL A 1 87 ? -4.741 -7.509 -4.511 1.00 93.31 87 VAL A O 1
ATOM 695 N N . ARG A 1 88 ? -6.112 -6.875 -2.857 1.00 93.19 88 ARG A N 1
ATOM 696 C CA . ARG A 1 88 ? -5.045 -6.369 -1.992 1.00 93.19 88 ARG A CA 1
ATOM 697 C C . ARG A 1 88 ? -4.047 -7.462 -1.616 1.00 93.19 88 ARG A C 1
ATOM 699 O O . ARG A 1 88 ? -2.847 -7.223 -1.670 1.00 93.19 88 ARG A O 1
ATOM 706 N N . ASN A 1 89 ? -4.524 -8.638 -1.212 1.00 94.56 89 ASN A N 1
ATOM 707 C CA . ASN A 1 89 ? -3.645 -9.744 -0.837 1.00 94.56 89 ASN A CA 1
ATOM 708 C C . ASN A 1 89 ? -2.808 -10.219 -2.029 1.00 94.56 89 ASN A C 1
ATOM 710 O O . ASN A 1 89 ? -1.609 -10.431 -1.876 1.00 94.56 89 ASN A O 1
ATOM 714 N N . ARG A 1 90 ? -3.417 -10.297 -3.217 1.00 95.62 90 ARG A N 1
ATOM 715 C CA . ARG A 1 90 ? -2.712 -10.604 -4.462 1.00 95.62 90 ARG A CA 1
ATOM 716 C C . ARG A 1 90 ? -1.635 -9.562 -4.780 1.00 95.62 90 ARG A C 1
ATOM 718 O O . ARG A 1 90 ? -0.497 -9.933 -5.044 1.00 95.62 90 ARG A O 1
ATOM 725 N N . LEU A 1 91 ? -1.956 -8.270 -4.698 1.00 94.50 91 LEU A N 1
ATOM 726 C CA . LEU A 1 91 ? -0.973 -7.203 -4.918 1.00 94.50 91 LEU A CA 1
ATOM 727 C C . LEU A 1 91 ? 0.181 -7.268 -3.913 1.00 94.50 91 LEU A C 1
ATOM 729 O O . LEU A 1 91 ? 1.326 -7.108 -4.309 1.00 94.50 91 LEU A O 1
ATOM 733 N N . LYS A 1 92 ? -0.089 -7.566 -2.635 1.00 94.06 92 LYS A N 1
ATOM 734 C CA . LYS A 1 92 ? 0.967 -7.763 -1.626 1.00 94.06 92 LYS A CA 1
ATOM 735 C C . LYS A 1 92 ? 1.883 -8.942 -1.960 1.00 94.06 92 LYS A C 1
ATOM 737 O O . LYS A 1 92 ? 3.078 -8.851 -1.717 1.00 94.06 92 LYS A O 1
ATOM 742 N N . SER A 1 93 ? 1.341 -10.039 -2.496 1.00 95.06 93 SER A N 1
ATOM 743 C CA . SER A 1 93 ? 2.164 -11.183 -2.912 1.00 95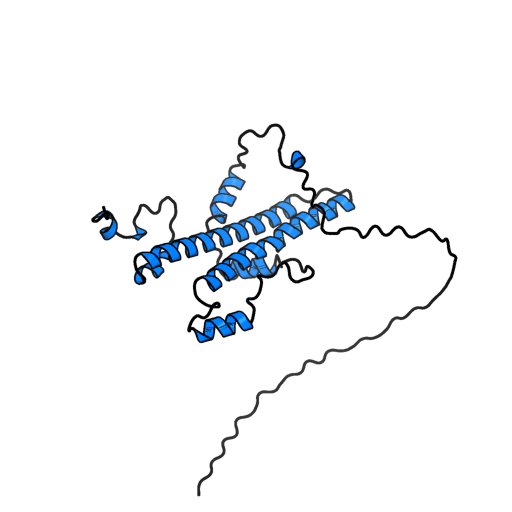.06 93 SER A CA 1
ATOM 744 C C . SER A 1 93 ? 2.956 -10.914 -4.191 1.00 95.06 93 SER A C 1
ATOM 746 O O . SER A 1 93 ? 4.079 -11.386 -4.313 1.00 95.06 93 SER A O 1
ATOM 748 N N . GLU A 1 94 ? 2.396 -10.147 -5.131 1.00 94.25 94 GLU A N 1
ATOM 749 C CA . GLU A 1 94 ? 3.097 -9.741 -6.359 1.00 94.25 94 GLU A CA 1
ATOM 750 C C . GLU A 1 94 ? 4.150 -8.654 -6.091 1.00 94.25 94 GLU A C 1
ATOM 752 O O . GLU A 1 94 ? 5.119 -8.526 -6.835 1.00 94.25 94 GLU A O 1
ATOM 757 N N . CYS A 1 95 ? 3.954 -7.848 -5.046 1.00 93.69 95 CYS A N 1
ATOM 758 C CA . CYS A 1 95 ? 4.810 -6.724 -4.679 1.00 93.69 95 CYS A CA 1
ATOM 759 C C . CYS A 1 95 ? 5.165 -6.788 -3.190 1.00 93.69 95 CYS A C 1
ATOM 761 O O . CYS A 1 95 ? 4.680 -5.961 -2.407 1.00 93.69 95 CYS A O 1
ATOM 763 N N . PRO A 1 96 ? 5.983 -7.767 -2.772 1.00 95.06 96 PRO A N 1
ATOM 764 C CA . PRO A 1 96 ? 6.407 -7.848 -1.386 1.00 95.06 96 PRO A CA 1
ATOM 765 C C . PRO A 1 96 ? 7.200 -6.595 -1.003 1.00 95.06 96 PRO A C 1
ATOM 767 O O . PRO A 1 96 ? 7.893 -5.994 -1.826 1.00 95.06 96 PRO A O 1
ATOM 770 N N . ARG A 1 97 ? 7.110 -6.203 0.270 1.00 94.81 97 ARG A N 1
ATOM 771 C CA . ARG A 1 97 ? 7.963 -5.140 0.813 1.00 94.81 97 ARG A CA 1
ATOM 772 C C . ARG A 1 97 ? 9.430 -5.583 0.728 1.00 94.81 97 ARG A C 1
ATOM 774 O O . ARG A 1 97 ? 9.706 -6.764 0.955 1.00 94.81 97 ARG A O 1
ATOM 781 N N . PRO A 1 98 ? 10.375 -4.670 0.455 1.00 93.88 98 PRO A N 1
ATOM 782 C CA . PRO A 1 98 ? 11.781 -5.032 0.425 1.00 93.88 98 PRO A CA 1
ATOM 783 C C . PRO A 1 98 ? 12.254 -5.463 1.818 1.00 93.88 98 PRO A C 1
ATOM 785 O O . PRO A 1 98 ? 11.890 -4.874 2.843 1.00 93.88 98 PRO A O 1
ATOM 788 N N . SER A 1 99 ? 13.075 -6.511 1.853 1.00 92.25 99 SER A N 1
ATOM 789 C CA . SER A 1 99 ? 13.709 -7.002 3.075 1.00 92.25 99 SER A CA 1
ATOM 790 C C . SER A 1 99 ? 14.940 -6.155 3.379 1.00 92.25 99 SER A C 1
ATOM 792 O O . SER A 1 99 ? 16.012 -6.377 2.823 1.00 92.25 99 SER A O 1
ATOM 794 N N . LEU A 1 100 ? 14.770 -5.157 4.244 1.00 89.81 100 LEU A N 1
ATOM 795 C CA . LEU A 1 100 ? 15.840 -4.259 4.674 1.00 89.81 100 LEU A CA 1
ATOM 796 C C . LEU A 1 100 ? 16.271 -4.566 6.119 1.00 89.81 100 LEU A C 1
ATOM 798 O O . LEU A 1 100 ? 15.449 -5.041 6.913 1.00 89.81 100 LEU A O 1
ATOM 802 N N . PRO A 1 101 ? 17.532 -4.268 6.492 1.00 91.38 101 PRO A N 1
ATOM 803 C CA . PRO A 1 101 ? 17.995 -4.393 7.870 1.00 91.38 101 PRO A CA 1
ATOM 804 C C . PRO A 1 101 ? 17.096 -3.642 8.857 1.00 91.38 101 PRO A C 1
ATOM 806 O O . PRO A 1 101 ? 16.445 -2.652 8.514 1.00 91.38 101 PRO A O 1
ATOM 809 N N . ASN A 1 102 ? 17.077 -4.106 10.107 1.00 86.19 102 ASN A N 1
ATOM 810 C CA . ASN A 1 102 ? 16.313 -3.505 11.208 1.00 86.19 102 ASN A CA 1
ATOM 811 C C . ASN A 1 102 ? 14.791 -3.443 10.994 1.00 86.19 102 ASN A C 1
ATOM 813 O O . ASN A 1 102 ? 14.111 -2.726 11.723 1.00 86.19 102 ASN A O 1
ATOM 817 N N . ASN A 1 103 ? 14.237 -4.195 10.033 1.00 84.69 103 ASN A N 1
ATOM 818 C CA . ASN A 1 103 ? 12.795 -4.262 9.785 1.00 84.69 103 ASN A CA 1
ATOM 819 C C . ASN A 1 103 ? 12.146 -2.887 9.529 1.00 84.69 103 ASN A C 1
ATOM 821 O O . ASN A 1 103 ? 10.982 -2.685 9.870 1.00 84.69 103 ASN A O 1
ATOM 825 N N . ILE A 1 104 ? 12.869 -1.941 8.917 1.00 87.06 104 ILE A N 1
ATOM 826 C CA . ILE A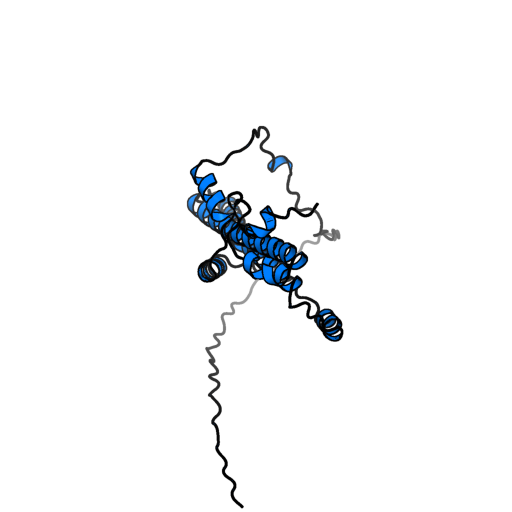 1 104 ? 12.379 -0.567 8.680 1.00 87.06 104 ILE A CA 1
ATOM 827 C C . ILE A 1 104 ? 11.123 -0.507 7.790 1.00 87.06 104 ILE A C 1
ATOM 829 O O . ILE A 1 104 ? 10.397 0.482 7.780 1.00 87.06 104 ILE A O 1
ATOM 833 N N . THR A 1 105 ? 10.845 -1.582 7.051 1.00 86.88 105 THR A N 1
ATOM 834 C CA . THR A 1 105 ? 9.658 -1.738 6.202 1.00 86.88 105 THR A CA 1
ATOM 835 C C . THR A 1 105 ? 8.447 -2.313 6.940 1.00 86.88 105 THR A C 1
ATOM 837 O O . THR A 1 105 ? 7.370 -2.449 6.351 1.00 86.88 105 THR A O 1
ATOM 840 N N . ASN A 1 106 ? 8.587 -2.626 8.230 1.00 89.06 106 ASN A N 1
ATOM 841 C CA . ASN A 1 106 ? 7.504 -3.087 9.088 1.00 89.06 106 ASN A CA 1
ATOM 842 C C . ASN A 1 106 ? 6.959 -1.939 9.936 1.00 89.06 106 ASN A C 1
ATOM 844 O O . ASN A 1 106 ? 7.686 -1.035 10.347 1.00 89.06 106 ASN A O 1
ATOM 848 N N . THR A 1 107 ? 5.661 -1.994 10.230 1.00 90.31 107 THR A N 1
ATOM 849 C CA . THR A 1 107 ? 5.065 -1.078 11.202 1.00 90.31 107 THR A CA 1
ATOM 850 C C . THR A 1 107 ? 5.669 -1.359 12.583 1.00 90.31 107 THR A C 1
ATOM 852 O O . THR A 1 107 ? 5.690 -2.526 12.992 1.00 90.31 107 THR A O 1
ATOM 855 N N . PRO A 1 108 ? 6.171 -0.339 13.307 1.00 87.75 108 PRO A N 1
ATOM 856 C CA . PRO A 1 108 ? 6.737 -0.527 14.635 1.00 87.75 108 PRO A CA 1
ATOM 857 C C . PRO A 1 108 ? 5.749 -1.221 15.571 1.00 87.75 108 PRO A C 1
ATOM 859 O O . PRO A 1 108 ? 4.585 -0.832 15.675 1.00 87.75 108 PRO A O 1
ATOM 862 N N . VAL A 1 109 ? 6.221 -2.258 16.258 1.00 89.38 109 VAL A N 1
ATOM 863 C CA . VAL A 1 109 ? 5.418 -2.975 17.248 1.00 89.38 109 VAL A CA 1
ATOM 864 C C . VAL A 1 109 ? 5.432 -2.184 18.551 1.00 89.38 109 VAL A C 1
ATOM 866 O O . VAL A 1 109 ? 6.483 -1.729 18.999 1.00 89.38 109 VAL A O 1
ATOM 869 N N . ILE A 1 110 ? 4.264 -2.033 19.171 1.00 87.69 110 ILE A N 1
ATOM 870 C CA . ILE A 1 110 ? 4.145 -1.394 20.484 1.00 87.69 110 ILE A CA 1
ATOM 871 C C . ILE A 1 110 ? 4.875 -2.242 21.525 1.00 87.69 110 ILE A C 1
ATOM 873 O O . ILE A 1 110 ? 4.681 -3.459 21.585 1.00 87.69 110 ILE A O 1
ATOM 877 N N . ASP A 1 111 ? 5.668 -1.583 22.370 1.00 90.75 111 ASP A N 1
ATOM 878 C CA . ASP A 1 111 ? 6.404 -2.226 23.454 1.00 90.75 111 ASP A CA 1
ATOM 879 C C . ASP A 1 111 ? 5.459 -3.067 24.352 1.00 90.75 111 ASP A C 1
ATOM 881 O O . ASP A 1 111 ? 4.421 -2.562 24.809 1.00 90.75 111 ASP A O 1
ATOM 885 N N . PRO A 1 112 ? 5.781 -4.347 24.631 1.00 92.44 112 PRO A N 1
ATOM 886 C CA . PRO A 1 112 ? 4.961 -5.208 25.484 1.00 92.44 112 PRO A CA 1
ATOM 887 C C . PRO A 1 112 ? 4.674 -4.632 26.877 1.00 92.44 112 PRO A C 1
ATOM 889 O O . PRO A 1 112 ? 3.577 -4.827 27.406 1.00 92.44 112 PRO A O 1
ATOM 892 N N . ASN A 1 113 ? 5.609 -3.884 27.463 1.00 93.94 113 ASN A N 1
ATOM 893 C CA . ASN A 1 113 ? 5.426 -3.215 28.748 1.00 93.94 113 ASN A CA 1
ATOM 894 C C . ASN A 1 113 ? 4.418 -2.071 28.644 1.00 93.94 113 ASN A C 1
ATOM 896 O O . ASN A 1 113 ? 3.604 -1.906 29.552 1.00 93.94 113 ASN A O 1
ATOM 900 N N . MET A 1 114 ? 4.410 -1.319 27.535 1.00 90.75 114 MET A N 1
ATOM 901 C CA . MET A 1 114 ? 3.366 -0.318 27.283 1.00 90.75 114 MET A CA 1
ATOM 902 C C . MET A 1 114 ? 1.995 -0.984 27.156 1.00 90.75 114 MET A C 1
ATOM 904 O O . MET A 1 114 ? 1.036 -0.527 27.777 1.00 90.75 114 MET A O 1
ATOM 908 N N . ILE A 1 115 ? 1.901 -2.095 26.418 1.00 90.69 115 ILE A N 1
ATOM 909 C CA . ILE A 1 115 ? 0.656 -2.871 26.303 1.00 90.69 115 ILE A CA 1
ATOM 910 C C . ILE A 1 115 ? 0.172 -3.307 27.689 1.00 90.69 115 ILE A C 1
ATOM 912 O O . ILE A 1 115 ? -0.991 -3.085 28.034 1.00 90.69 115 ILE A O 1
ATOM 916 N N . MET A 1 116 ? 1.058 -3.886 28.502 1.00 92.06 116 MET A N 1
ATOM 917 C CA . MET A 1 116 ? 0.733 -4.318 29.860 1.00 92.06 116 MET A CA 1
ATOM 918 C C . MET A 1 116 ? 0.290 -3.140 30.738 1.00 92.06 116 MET A C 1
ATOM 920 O O . MET A 1 116 ? -0.701 -3.256 31.458 1.00 92.06 116 MET A O 1
ATOM 924 N N . PHE A 1 117 ? 0.986 -2.004 30.663 1.00 93.19 117 PHE A N 1
ATOM 925 C CA . PHE A 1 117 ? 0.640 -0.794 31.402 1.00 93.19 117 PHE A CA 1
ATOM 926 C C . PHE A 1 117 ? -0.767 -0.303 31.051 1.00 93.19 117 PHE A C 1
ATOM 928 O O . PHE A 1 117 ? -1.591 -0.158 31.948 1.00 93.19 117 PHE A O 1
ATOM 935 N N . PHE A 1 118 ? -1.088 -0.122 29.767 1.00 90.19 118 PHE A N 1
ATOM 936 C CA . PHE A 1 118 ? -2.418 0.334 29.348 1.00 90.19 118 PHE A CA 1
ATOM 937 C C . PHE A 1 118 ? -3.524 -0.666 29.702 1.00 90.19 118 PHE A C 1
ATOM 939 O O . PHE A 1 118 ? -4.599 -0.259 30.155 1.00 90.19 118 PHE A O 1
ATOM 946 N N . THR A 1 119 ? -3.242 -1.966 29.576 1.00 90.69 119 THR A N 1
ATOM 947 C CA . THR A 1 119 ? -4.208 -3.028 29.893 1.00 90.69 119 THR A CA 1
ATOM 948 C C . THR A 1 119 ? -4.632 -2.976 31.362 1.00 90.69 119 THR A C 1
ATOM 950 O O . THR A 1 119 ? -5.812 -3.162 31.657 1.00 90.69 119 THR A O 1
ATOM 953 N N . LYS A 1 120 ? -3.721 -2.625 32.285 1.00 92.62 120 LYS A N 1
ATOM 954 C CA . LYS A 1 120 ? -4.050 -2.416 33.711 1.00 92.62 120 LYS A CA 1
ATOM 955 C C . LYS A 1 120 ? -5.084 -1.306 33.939 1.00 92.62 120 LYS A C 1
ATOM 957 O O . LYS A 1 120 ? -5.818 -1.364 34.917 1.00 92.62 120 LYS A O 1
ATOM 962 N N . PHE A 1 121 ? -5.181 -0.333 33.034 1.00 91.88 121 PHE A N 1
ATOM 963 C CA . PHE A 1 121 ? -6.187 0.737 33.069 1.00 91.88 121 PHE A CA 1
ATOM 964 C C . PHE A 1 121 ? -7.429 0.427 32.217 1.00 91.88 121 PHE A C 1
ATOM 966 O O . PHE A 1 121 ? -8.198 1.334 31.897 1.00 91.88 121 PHE A O 1
ATOM 973 N N . GLY A 1 122 ? -7.615 -0.828 31.793 1.00 89.31 122 GLY A N 1
ATOM 974 C CA . GLY A 1 122 ? -8.735 -1.235 30.940 1.00 89.31 122 GLY A CA 1
ATOM 975 C C . GLY A 1 122 ? -8.666 -0.684 29.511 1.00 89.31 122 GLY A C 1
ATOM 976 O O . GLY A 1 122 ? -9.667 -0.710 28.796 1.00 89.31 122 GLY A O 1
ATOM 977 N N . LYS A 1 123 ? -7.504 -0.175 29.078 1.00 88.00 123 LYS A N 1
ATOM 978 C CA . LYS A 1 123 ? -7.277 0.332 27.720 1.00 88.00 123 LYS A CA 1
ATOM 979 C C . LYS A 1 123 ? -6.375 -0.641 26.972 1.00 88.00 123 LYS A C 1
ATOM 981 O O . LYS A 1 123 ? -5.237 -0.854 27.356 1.00 88.00 123 LYS A O 1
ATOM 986 N N . ASP A 1 124 ? -6.868 -1.228 25.893 1.00 85.44 124 ASP A N 1
ATOM 987 C CA . ASP A 1 124 ? -6.052 -2.087 25.035 1.00 85.44 124 ASP A CA 1
ATOM 988 C C . ASP A 1 124 ? -5.570 -1.270 23.827 1.00 85.44 124 ASP A C 1
ATOM 990 O O . ASP A 1 124 ? -6.398 -0.936 22.971 1.00 85.44 124 ASP A O 1
ATOM 994 N N . PRO A 1 125 ? -4.270 -0.923 23.734 1.00 83.06 125 PRO A N 1
ATOM 995 C CA . PRO A 1 125 ? -3.755 -0.163 22.603 1.00 83.06 125 PRO A CA 1
ATOM 996 C C . PRO A 1 125 ? -3.892 -0.947 21.292 1.00 83.06 125 PRO A C 1
ATOM 998 O O . PRO A 1 125 ? -4.035 -0.345 20.244 1.00 83.06 125 PRO A O 1
ATOM 1001 N N . LYS A 1 126 ? -4.014 -2.281 21.310 1.00 83.50 126 LYS A N 1
ATOM 1002 C CA . LYS A 1 126 ? -4.251 -3.074 20.089 1.00 83.50 126 LYS A CA 1
ATOM 1003 C C . LYS A 1 126 ? -5.678 -2.938 19.538 1.00 83.50 126 LYS A C 1
ATOM 1005 O O . LYS A 1 126 ? -6.052 -3.635 18.589 1.00 83.50 126 LYS A O 1
ATOM 1010 N N . LYS A 1 127 ? -6.517 -2.082 20.129 1.00 83.75 127 LYS A N 1
ATOM 1011 C CA . LYS A 1 127 ? -7.908 -1.841 19.731 1.00 83.75 127 LYS A CA 1
ATOM 1012 C C . LYS A 1 127 ? -8.148 -0.365 19.421 1.00 83.75 127 LYS A C 1
ATOM 1014 O O . LYS A 1 127 ? -7.392 0.525 19.789 1.00 83.75 127 LYS A O 1
ATOM 1019 N N . GLY A 1 128 ? -9.261 -0.105 18.740 1.00 83.00 128 GLY A N 1
ATOM 1020 C CA . GLY A 1 128 ? -9.723 1.256 18.482 1.00 83.00 128 GLY A CA 1
ATOM 1021 C C . GLY A 1 128 ? -8.817 2.032 17.525 1.00 83.00 128 GLY A C 1
ATOM 1022 O O . GLY A 1 128 ? -8.529 1.559 16.427 1.00 83.00 128 GLY A O 1
ATOM 1023 N N . VAL A 1 129 ? -8.444 3.246 17.937 1.00 82.06 129 VAL A N 1
ATOM 1024 C CA . VAL A 1 129 ? -7.762 4.249 17.101 1.00 82.06 129 VAL A CA 1
ATOM 1025 C C . VAL A 1 129 ? -6.363 3.798 16.699 1.00 82.06 129 VAL A C 1
ATOM 1027 O O . VAL A 1 129 ? -5.995 3.931 15.539 1.00 82.06 129 VAL A O 1
ATOM 1030 N N . ASP A 1 130 ? -5.607 3.224 17.626 1.00 85.81 130 ASP A N 1
ATOM 1031 C CA . ASP A 1 130 ? -4.236 2.798 17.361 1.00 85.81 130 ASP A CA 1
ATOM 1032 C C . ASP A 1 130 ? -4.192 1.658 16.330 1.00 85.81 130 ASP A C 1
ATOM 1034 O O . ASP A 1 130 ? -3.573 1.816 15.284 1.00 85.81 130 ASP A O 1
ATOM 1038 N N . ARG A 1 131 ? -5.020 0.613 16.493 1.00 88.19 131 ARG A N 1
ATOM 1039 C CA . ARG A 1 131 ? -5.202 -0.436 15.467 1.00 88.19 131 ARG A CA 1
ATOM 1040 C C . ARG A 1 131 ? -5.548 0.128 14.085 1.00 88.19 131 ARG A C 1
ATOM 1042 O O . ARG A 1 131 ? -5.092 -0.401 13.071 1.00 88.19 131 ARG A O 1
ATOM 1049 N N . ALA A 1 132 ? -6.403 1.149 14.023 1.00 88.12 132 ALA A N 1
ATOM 1050 C CA . ALA A 1 132 ? -6.760 1.793 12.762 1.00 88.12 132 ALA A CA 1
ATOM 1051 C C . ALA A 1 132 ? -5.547 2.486 12.119 1.00 88.12 132 ALA A C 1
ATOM 1053 O O . ALA A 1 132 ? -5.320 2.319 10.920 1.00 88.12 132 ALA A O 1
ATOM 1054 N N . TRP A 1 133 ? -4.731 3.183 12.912 1.00 89.00 133 TRP A N 1
ATOM 1055 C CA . TRP A 1 133 ? -3.488 3.797 12.445 1.00 89.00 133 TRP A CA 1
ATOM 1056 C C . TRP A 1 133 ? -2.439 2.773 12.034 1.00 89.00 133 TRP A C 1
ATOM 1058 O O . TRP A 1 133 ? -1.882 2.924 10.950 1.00 89.00 133 TRP A O 1
ATOM 1068 N N . THR A 1 134 ? -2.236 1.703 12.808 1.00 92.19 134 THR A N 1
ATOM 1069 C CA . THR A 1 134 ? -1.362 0.582 12.430 1.00 92.19 134 THR A CA 1
ATOM 1070 C C . THR A 1 134 ? -1.770 0.023 11.070 1.00 92.19 134 THR A C 1
ATOM 1072 O O . THR A 1 134 ? -0.936 -0.127 10.185 1.00 92.19 134 THR A O 1
ATOM 1075 N N . ASN A 1 135 ? -3.070 -0.207 10.847 1.00 91.56 135 ASN A N 1
ATOM 1076 C CA . ASN A 1 135 ? -3.567 -0.696 9.560 1.00 91.56 135 ASN A CA 1
ATOM 1077 C C . ASN A 1 135 ? -3.311 0.295 8.412 1.00 91.56 135 ASN A C 1
ATOM 1079 O O . ASN A 1 135 ? -2.994 -0.130 7.302 1.00 91.56 135 ASN A O 1
ATOM 1083 N N . CYS A 1 136 ? -3.487 1.599 8.641 1.00 92.00 136 CYS A N 1
ATOM 1084 C CA . CYS A 1 136 ? -3.200 2.629 7.639 1.00 92.00 136 CYS A CA 1
ATOM 1085 C C . CYS A 1 136 ? -1.701 2.704 7.327 1.00 92.00 136 CYS A C 1
ATOM 1087 O O . CYS A 1 136 ? -1.330 2.769 6.158 1.00 92.00 136 CYS A O 1
ATOM 1089 N N . GLN A 1 137 ? -0.853 2.642 8.352 1.00 93.50 137 GLN A N 1
ATOM 1090 C CA . GLN A 1 137 ? 0.597 2.623 8.208 1.00 93.50 137 GLN A CA 1
ATOM 1091 C C . GLN A 1 137 ? 1.062 1.379 7.452 1.00 93.50 137 GLN A C 1
ATOM 1093 O O . GLN A 1 137 ? 1.850 1.500 6.522 1.00 93.50 137 GLN A O 1
ATOM 1098 N N . ASP A 1 138 ? 0.516 0.204 7.760 1.00 94.31 138 ASP A N 1
ATOM 1099 C CA . ASP A 1 138 ? 0.822 -1.013 7.013 1.00 94.31 138 ASP A CA 1
ATOM 1100 C C . ASP A 1 138 ? 0.431 -0.896 5.540 1.00 94.31 138 ASP A C 1
ATOM 1102 O O . ASP A 1 138 ? 1.208 -1.269 4.664 1.00 94.31 138 ASP A O 1
ATOM 1106 N N . ARG A 1 139 ? -0.751 -0.349 5.243 1.00 94.00 139 ARG A N 1
ATOM 1107 C CA . ARG A 1 139 ? -1.163 -0.116 3.852 1.00 94.00 139 ARG A CA 1
ATOM 1108 C C . ARG A 1 139 ? -0.236 0.871 3.147 1.00 94.00 139 ARG A C 1
ATOM 1110 O O . ARG A 1 139 ? 0.082 0.657 1.983 1.00 94.00 139 ARG A O 1
ATOM 1117 N N . LEU A 1 140 ? 0.223 1.910 3.845 1.00 94.31 140 LEU A N 1
ATOM 1118 C CA . LEU A 1 140 ? 1.192 2.861 3.311 1.00 94.31 140 LEU A CA 1
ATOM 1119 C C . LEU A 1 140 ? 2.542 2.186 3.027 1.00 94.31 140 LEU A C 1
ATOM 1121 O O . LEU A 1 140 ? 3.127 2.383 1.967 1.00 94.31 140 LEU A O 1
ATOM 1125 N N . LEU A 1 141 ? 3.023 1.354 3.949 1.00 95.38 141 LEU A N 1
ATOM 1126 C CA . LEU A 1 141 ? 4.284 0.630 3.799 1.00 95.38 141 LEU A CA 1
ATOM 1127 C C . LEU A 1 141 ? 4.227 -0.421 2.687 1.00 95.38 141 LEU A C 1
ATOM 1129 O O . LEU A 1 141 ? 5.262 -0.723 2.103 1.00 95.38 141 LEU A O 1
ATOM 1133 N N . ASP A 1 142 ? 3.051 -0.938 2.323 1.00 95.44 142 ASP A N 1
ATOM 1134 C CA . ASP A 1 142 ? 2.912 -1.829 1.163 1.00 95.44 142 ASP A CA 1
ATOM 1135 C C . ASP A 1 142 ? 3.318 -1.149 -0.162 1.00 95.44 142 ASP A C 1
ATOM 1137 O O . ASP A 1 142 ? 3.722 -1.843 -1.092 1.00 95.44 142 ASP A O 1
ATOM 1141 N N . LEU A 1 143 ? 3.282 0.191 -0.258 1.00 95.50 143 LEU A N 1
ATOM 1142 C CA . LEU A 1 143 ? 3.755 0.917 -1.447 1.00 95.50 143 LEU A CA 1
ATOM 1143 C C . LEU A 1 143 ? 5.265 0.769 -1.664 1.00 95.50 143 LEU A C 1
ATOM 1145 O O . LEU A 1 143 ? 5.733 0.951 -2.787 1.00 95.50 143 LEU A O 1
ATOM 1149 N N . SER A 1 144 ? 6.025 0.438 -0.615 1.00 95.81 144 SER A N 1
ATOM 1150 C CA . SER A 1 144 ? 7.474 0.254 -0.729 1.00 95.81 144 SER A CA 1
ATOM 1151 C C . SER A 1 144 ? 7.835 -0.836 -1.737 1.00 95.81 144 SER A C 1
ATOM 1153 O O . SER A 1 144 ? 8.788 -0.656 -2.480 1.00 95.81 144 SER A O 1
ATOM 1155 N N . GLY A 1 145 ? 7.043 -1.908 -1.845 1.00 96.06 145 GLY A N 1
ATOM 1156 C CA . GLY A 1 145 ? 7.277 -2.990 -2.805 1.00 96.06 145 GLY A CA 1
ATOM 1157 C C . GLY A 1 145 ? 7.373 -2.499 -4.256 1.00 96.06 145 GLY A C 1
ATOM 1158 O O . GLY A 1 145 ? 8.452 -2.560 -4.851 1.00 96.06 145 GLY A O 1
ATOM 1159 N N . PRO A 1 146 ? 6.281 -1.976 -4.850 1.00 97.50 146 PRO A N 1
ATOM 1160 C CA . PRO A 1 146 ? 6.324 -1.526 -6.237 1.00 97.50 146 PRO A CA 1
ATOM 1161 C C . PRO A 1 146 ? 7.243 -0.318 -6.456 1.00 97.50 146 PRO A C 1
ATOM 1163 O O . PRO A 1 146 ? 7.875 -0.240 -7.505 1.00 97.50 146 PRO A O 1
ATOM 1166 N N . LEU A 1 147 ? 7.366 0.603 -5.491 1.00 96.75 147 LEU A N 1
ATOM 1167 C CA . LEU A 1 147 ? 8.259 1.761 -5.626 1.00 96.75 147 LEU A CA 1
ATOM 1168 C C . LEU A 1 147 ? 9.733 1.349 -5.645 1.00 96.75 147 LEU A C 1
ATOM 1170 O O . LEU A 1 147 ? 10.486 1.806 -6.502 1.00 96.75 147 LEU A O 1
ATOM 1174 N N . THR A 1 148 ? 10.146 0.453 -4.747 1.00 96.06 148 THR A N 1
ATOM 1175 C CA . THR A 1 148 ? 11.512 -0.073 -4.749 1.00 96.06 148 THR A CA 1
ATOM 1176 C C . THR A 1 148 ? 11.792 -0.853 -6.024 1.00 96.06 148 THR A C 1
ATOM 1178 O O . THR A 1 148 ? 12.873 -0.699 -6.575 1.00 96.06 148 THR A O 1
ATOM 1181 N N . ARG A 1 149 ? 10.823 -1.603 -6.570 1.00 96.50 149 ARG A N 1
ATOM 1182 C CA . ARG A 1 149 ? 11.033 -2.299 -7.846 1.00 96.50 149 ARG A CA 1
ATOM 1183 C C . ARG A 1 149 ? 11.216 -1.347 -9.031 1.00 96.50 149 ARG A C 1
ATOM 1185 O O . ARG A 1 149 ? 12.001 -1.648 -9.920 1.00 96.50 149 ARG A O 1
ATOM 1192 N N . ILE A 1 150 ? 10.537 -0.197 -9.044 1.00 96.88 150 ILE A N 1
ATOM 1193 C CA . ILE A 1 150 ? 10.774 0.854 -10.051 1.00 96.88 150 ILE A CA 1
ATOM 1194 C C . ILE A 1 150 ? 12.215 1.368 -9.972 1.00 96.88 150 ILE A C 1
ATOM 1196 O O . ILE A 1 150 ? 12.867 1.511 -11.004 1.00 96.88 150 ILE A O 1
ATOM 1200 N N . LEU A 1 151 ? 12.706 1.632 -8.758 1.00 95.56 151 LEU A N 1
ATOM 1201 C CA . LEU A 1 151 ? 14.080 2.092 -8.541 1.00 95.56 151 LEU A CA 1
ATOM 1202 C C . LEU A 1 151 ? 15.103 1.029 -8.954 1.00 95.56 151 LEU A C 1
ATOM 1204 O O . LEU A 1 151 ? 16.067 1.345 -9.639 1.00 95.56 151 LEU A O 1
ATOM 1208 N N . ASP A 1 152 ? 14.853 -0.225 -8.595 1.00 95.62 152 ASP A N 1
ATOM 1209 C CA . ASP A 1 152 ? 15.699 -1.371 -8.927 1.00 95.62 152 ASP A CA 1
ATOM 1210 C C . ASP A 1 152 ? 15.831 -1.553 -10.449 1.00 95.62 152 ASP A C 1
ATOM 1212 O O . ASP A 1 152 ? 16.935 -1.621 -10.975 1.00 95.62 152 ASP A O 1
ATOM 1216 N N . LEU A 1 153 ? 14.716 -1.478 -11.189 1.00 95.88 153 LEU A N 1
ATOM 1217 C CA . LEU A 1 153 ? 14.722 -1.511 -12.658 1.00 95.88 153 LEU A CA 1
ATOM 1218 C C . LEU A 1 153 ? 15.521 -0.356 -13.276 1.00 95.88 153 LEU A C 1
ATOM 1220 O O . LEU A 1 153 ? 16.192 -0.538 -14.293 1.00 95.88 153 LEU A O 1
ATOM 1224 N N . ALA A 1 154 ? 15.427 0.842 -12.694 1.00 95.19 154 ALA A N 1
ATOM 1225 C CA . ALA A 1 154 ? 16.179 2.000 -13.164 1.00 95.19 154 ALA A CA 1
ATOM 1226 C C . ALA A 1 154 ? 17.690 1.824 -12.937 1.00 95.19 154 ALA A C 1
ATOM 1228 O O . ALA A 1 154 ? 18.480 2.137 -13.829 1.00 95.19 154 ALA A O 1
ATOM 1229 N N . GLU A 1 155 ? 18.087 1.283 -11.784 1.00 95.00 155 GLU A N 1
ATOM 1230 C CA . GLU A 1 155 ? 19.486 0.987 -11.470 1.00 95.00 155 GLU A CA 1
ATOM 1231 C C . GLU A 1 155 ? 20.050 -0.160 -12.321 1.00 95.00 155 GLU A C 1
ATOM 1233 O O . GLU A 1 155 ? 21.137 -0.010 -12.878 1.00 95.00 155 GLU A O 1
ATOM 1238 N N . GLU A 1 156 ? 19.309 -1.259 -12.503 1.00 95.56 156 GLU A N 1
ATOM 1239 C CA . GLU A 1 156 ? 19.672 -2.365 -13.405 1.00 95.56 156 GLU A CA 1
ATOM 1240 C C . GLU A 1 156 ? 19.951 -1.834 -14.825 1.00 95.56 156 GLU A C 1
ATOM 1242 O O . GLU A 1 156 ? 21.020 -2.061 -15.396 1.00 95.56 156 GLU A O 1
ATOM 1247 N N . ALA A 1 157 ? 19.027 -1.038 -15.375 1.00 95.62 157 ALA A N 1
ATOM 1248 C CA . ALA A 1 157 ? 19.175 -0.445 -16.700 1.00 95.62 157 ALA A CA 1
ATOM 1249 C C . ALA A 1 157 ? 20.385 0.500 -16.787 1.00 95.62 157 ALA A C 1
ATOM 1251 O O . ALA A 1 157 ? 21.124 0.468 -17.774 1.00 95.62 157 ALA A O 1
ATOM 1252 N N . ARG A 1 158 ? 20.633 1.301 -15.741 1.00 95.25 158 ARG A N 1
ATOM 1253 C CA . ARG A 1 158 ? 21.803 2.185 -15.654 1.00 95.25 158 ARG A CA 1
ATOM 1254 C C . ARG A 1 158 ? 23.111 1.394 -15.670 1.00 95.25 158 ARG A C 1
ATOM 1256 O O . ARG A 1 158 ? 24.025 1.764 -16.403 1.00 95.25 158 ARG A O 1
ATOM 1263 N N . MET A 1 159 ? 23.202 0.321 -14.885 1.00 95.38 159 MET A N 1
ATOM 1264 C CA . MET A 1 159 ? 24.401 -0.519 -14.779 1.00 95.38 159 MET A CA 1
ATOM 1265 C C . MET A 1 159 ? 24.688 -1.290 -16.071 1.00 95.38 159 MET A C 1
ATOM 1267 O O . MET A 1 159 ? 25.845 -1.442 -16.455 1.00 95.38 159 MET A O 1
ATOM 1271 N N . GLU A 1 160 ? 23.644 -1.731 -16.771 1.00 96.38 160 GLU A N 1
ATOM 1272 C CA . GLU A 1 160 ? 23.769 -2.438 -18.048 1.00 96.38 160 GLU A CA 1
ATOM 1273 C C . GLU A 1 160 ? 23.913 -1.506 -19.263 1.00 96.38 160 GLU A C 1
ATOM 1275 O O . GLU A 1 160 ? 24.106 -1.982 -20.383 1.00 96.38 160 GLU A O 1
ATOM 1280 N N . GLY A 1 161 ? 23.790 -0.186 -19.078 1.00 95.62 161 GLY A N 1
ATOM 1281 C CA . GLY A 1 161 ? 23.775 0.784 -20.178 1.00 95.62 161 GLY A CA 1
ATOM 1282 C C . GLY A 1 161 ? 22.558 0.639 -21.101 1.00 95.62 161 GLY A C 1
ATOM 1283 O O . GLY A 1 161 ? 22.631 0.962 -22.288 1.00 95.62 161 GLY A O 1
ATOM 1284 N N . LYS A 1 162 ? 21.440 0.127 -20.578 1.00 96.06 162 LYS A N 1
ATOM 1285 C CA . LYS A 1 162 ? 20.189 -0.114 -21.308 1.00 96.06 162 LYS A CA 1
ATOM 1286 C C . LYS A 1 162 ? 19.106 0.879 -20.895 1.00 96.06 162 LYS A C 1
ATOM 1288 O O . LYS A 1 162 ? 19.226 1.614 -19.921 1.00 96.06 162 LYS A O 1
ATOM 1293 N N . LYS A 1 163 ? 18.017 0.908 -21.663 1.00 94.38 163 LYS A N 1
ATOM 1294 C CA . LYS A 1 163 ? 16.797 1.643 -21.304 1.00 94.38 163 LYS A CA 1
ATOM 1295 C C . LYS A 1 163 ? 15.839 0.711 -20.567 1.00 94.38 163 LYS A C 1
ATOM 1297 O O . LYS A 1 163 ? 15.713 -0.450 -20.950 1.00 94.38 163 LYS A O 1
ATOM 1302 N N . VAL A 1 164 ? 15.146 1.235 -19.559 1.00 95.12 164 VAL A N 1
ATOM 1303 C CA . VAL A 1 164 ? 14.052 0.521 -18.885 1.00 95.12 164 VAL A CA 1
ATOM 1304 C C . VAL A 1 164 ? 12.899 0.334 -19.869 1.00 95.12 164 VAL A C 1
ATOM 1306 O O . VAL A 1 164 ? 12.531 1.276 -20.574 1.00 95.12 164 VAL A O 1
ATOM 1309 N N . ASP A 1 165 ? 12.310 -0.861 -19.899 1.00 95.06 165 ASP A N 1
ATOM 1310 C CA . ASP A 1 165 ? 11.083 -1.102 -20.657 1.00 95.06 165 ASP A CA 1
ATOM 1311 C C . ASP A 1 165 ? 9.930 -0.256 -20.071 1.00 95.06 165 ASP A C 1
ATOM 1313 O O . ASP A 1 165 ? 9.548 -0.453 -18.906 1.00 95.06 165 ASP A O 1
ATOM 1317 N N . PRO A 1 166 ? 9.345 0.676 -20.849 1.00 93.06 166 PRO A N 1
ATOM 1318 C CA . PRO A 1 166 ? 8.260 1.528 -20.375 1.00 93.06 166 PRO A CA 1
ATOM 1319 C C . PRO A 1 166 ? 7.013 0.737 -19.958 1.00 93.06 166 PRO A C 1
ATOM 1321 O O . PRO A 1 166 ? 6.280 1.189 -19.077 1.00 93.06 166 PRO A O 1
ATOM 1324 N N . VAL A 1 167 ? 6.766 -0.442 -20.539 1.00 95.06 167 VAL A N 1
ATOM 1325 C CA . VAL A 1 167 ? 5.615 -1.286 -20.185 1.00 95.06 167 VAL A CA 1
ATOM 1326 C C . VAL A 1 167 ? 5.788 -1.850 -18.779 1.00 95.06 167 VAL A C 1
ATOM 1328 O O . VAL A 1 167 ? 4.870 -1.775 -17.961 1.00 95.06 167 VAL A O 1
ATOM 1331 N N . ILE A 1 168 ? 6.979 -2.364 -18.465 1.00 95.00 168 ILE A N 1
ATOM 1332 C CA . ILE A 1 168 ? 7.301 -2.871 -17.128 1.00 95.00 168 ILE A CA 1
ATOM 1333 C C . ILE A 1 168 ? 7.214 -1.732 -16.107 1.00 95.00 168 ILE A C 1
ATOM 1335 O O . ILE A 1 168 ? 6.563 -1.888 -15.073 1.00 95.00 168 ILE A O 1
ATOM 1339 N N . LEU A 1 169 ? 7.798 -0.571 -16.412 1.00 95.00 169 LEU A N 1
ATOM 1340 C CA . LEU A 1 169 ? 7.753 0.601 -15.537 1.00 95.00 169 LEU A CA 1
ATOM 1341 C C . LEU A 1 169 ? 6.311 1.044 -15.242 1.00 95.00 169 LEU A C 1
ATOM 1343 O O . LEU A 1 169 ? 5.939 1.234 -14.082 1.00 95.00 169 LEU A O 1
ATOM 1347 N N . SER A 1 170 ? 5.482 1.147 -16.285 1.00 93.81 170 SER A N 1
ATOM 1348 C CA . SER A 1 170 ? 4.064 1.503 -16.172 1.00 93.81 170 SER A CA 1
ATOM 1349 C C . SER A 1 170 ? 3.296 0.501 -15.305 1.00 93.81 170 SER A C 1
ATOM 1351 O O . SER A 1 170 ? 2.552 0.894 -14.407 1.00 93.81 170 SER A O 1
ATOM 1353 N N . ASN A 1 171 ? 3.546 -0.798 -15.486 1.00 95.19 171 ASN A N 1
ATOM 1354 C CA . ASN A 1 171 ? 2.920 -1.861 -14.702 1.00 95.19 171 ASN A CA 1
ATOM 1355 C C . ASN A 1 171 ? 3.221 -1.764 -13.197 1.00 95.19 171 ASN A C 1
ATOM 1357 O O . ASN A 1 171 ? 2.343 -2.049 -12.376 1.00 95.19 171 ASN A O 1
ATOM 1361 N N . TRP A 1 172 ? 4.439 -1.382 -12.808 1.00 96.75 172 TRP A N 1
ATOM 1362 C CA . TRP A 1 172 ? 4.786 -1.183 -11.395 1.00 96.75 172 TRP A CA 1
ATOM 1363 C C . TRP A 1 172 ? 4.215 0.124 -10.842 1.00 96.75 172 TRP A C 1
ATOM 1365 O O . TRP A 1 172 ? 3.674 0.133 -9.733 1.00 96.75 172 TRP A O 1
ATOM 1375 N N . ALA A 1 173 ? 4.240 1.201 -11.630 1.00 95.81 173 ALA A N 1
ATOM 1376 C CA . ALA A 1 173 ? 3.642 2.479 -11.250 1.00 95.81 173 ALA A CA 1
ATOM 1377 C C . ALA A 1 173 ? 2.129 2.348 -11.004 1.00 95.81 173 ALA A C 1
ATOM 1379 O O . ALA A 1 173 ? 1.613 2.829 -9.996 1.00 95.81 173 ALA A O 1
ATOM 1380 N N . GLN A 1 174 ? 1.420 1.619 -11.867 1.00 94.81 174 GLN A N 1
ATOM 1381 C CA . GLN A 1 174 ? -0.007 1.332 -11.710 1.00 94.81 174 GLN A CA 1
ATOM 1382 C C . GLN A 1 174 ? -0.321 0.598 -10.401 1.00 94.81 174 GLN A C 1
ATOM 1384 O O . GLN A 1 174 ? -1.279 0.956 -9.714 1.00 94.81 174 GLN A O 1
ATOM 1389 N N . ARG A 1 175 ? 0.502 -0.386 -10.014 1.00 95.75 175 ARG A N 1
ATOM 1390 C CA . ARG A 1 175 ? 0.358 -1.102 -8.736 1.00 95.75 175 ARG A CA 1
ATOM 1391 C C . ARG A 1 175 ? 0.591 -0.182 -7.539 1.00 95.75 175 ARG A C 1
ATOM 1393 O O . ARG A 1 175 ? -0.185 -0.234 -6.584 1.00 95.75 175 ARG A O 1
ATOM 1400 N N . ALA A 1 176 ? 1.598 0.692 -7.608 1.00 96.56 176 ALA A N 1
ATOM 1401 C CA . ALA A 1 176 ? 1.842 1.706 -6.582 1.00 96.56 176 ALA A CA 1
ATOM 1402 C C . ALA A 1 176 ? 0.643 2.658 -6.430 1.00 96.56 176 ALA A C 1
ATOM 1404 O O . ALA A 1 176 ? 0.207 2.911 -5.309 1.00 96.56 176 ALA A O 1
ATOM 1405 N N . ILE A 1 177 ? 0.051 3.114 -7.541 1.00 95.06 177 ILE A N 1
ATOM 1406 C CA . ILE A 1 177 ? -1.149 3.967 -7.540 1.00 95.06 177 ILE A CA 1
ATOM 1407 C C . ILE A 1 177 ? -2.348 3.240 -6.914 1.00 95.06 177 ILE A C 1
ATOM 1409 O O . ILE A 1 177 ? -3.051 3.829 -6.094 1.00 95.06 177 ILE A O 1
ATOM 1413 N N . CYS A 1 178 ? -2.574 1.962 -7.237 1.00 94.88 178 CYS A N 1
ATOM 1414 C CA . CYS A 1 178 ? -3.659 1.181 -6.634 1.00 94.88 178 CYS A CA 1
ATOM 1415 C C . CYS A 1 178 ? -3.489 1.026 -5.115 1.00 94.88 178 CYS A C 1
ATOM 1417 O O . CYS A 1 178 ? -4.446 1.200 -4.358 1.00 94.88 178 CYS A O 1
ATOM 1419 N N . LEU A 1 179 ? -2.273 0.726 -4.648 1.00 95.75 179 LEU A N 1
ATOM 1420 C CA . LEU A 1 179 ? -1.986 0.633 -3.214 1.00 95.75 179 LEU A CA 1
ATOM 1421 C C . LEU A 1 179 ? -2.120 1.995 -2.519 1.00 95.75 179 LEU A C 1
ATOM 1423 O O . LEU A 1 179 ? -2.704 2.067 -1.437 1.00 95.75 179 LEU A O 1
ATOM 1427 N N . LEU A 1 180 ? -1.659 3.078 -3.155 1.00 95.94 180 LEU A N 1
ATOM 1428 C CA . LEU A 1 180 ? -1.827 4.448 -2.664 1.00 95.94 180 LEU A CA 1
ATOM 1429 C C . LEU A 1 180 ? -3.305 4.806 -2.502 1.00 95.94 180 LEU A C 1
ATOM 1431 O O . LEU A 1 180 ? -3.713 5.293 -1.447 1.00 95.94 180 LEU A O 1
ATOM 1435 N N . GLY A 1 181 ? -4.113 4.521 -3.521 1.00 94.31 181 GLY A N 1
ATOM 1436 C CA . GLY A 1 181 ? -5.549 4.761 -3.495 1.00 94.31 181 GLY A CA 1
ATOM 1437 C C . GLY A 1 181 ? -6.264 3.984 -2.397 1.00 94.31 181 GLY A C 1
ATOM 1438 O O . GLY A 1 181 ? -7.050 4.553 -1.641 1.00 94.31 181 GLY A O 1
ATOM 1439 N N . ASN A 1 182 ? -5.902 2.715 -2.207 1.00 93.44 182 ASN A N 1
ATOM 1440 C CA . ASN A 1 182 ? -6.414 1.905 -1.106 1.00 93.44 182 ASN A CA 1
ATOM 1441 C C . ASN A 1 182 ? -6.044 2.458 0.282 1.00 93.44 182 ASN A C 1
ATOM 1443 O O . ASN A 1 182 ? -6.844 2.372 1.219 1.00 93.44 182 ASN A O 1
ATOM 1447 N N . THR A 1 183 ? -4.834 3.000 0.436 1.00 94.56 183 THR A N 1
ATOM 1448 C CA . THR A 1 183 ? -4.393 3.667 1.670 1.00 94.56 183 THR A CA 1
ATOM 1449 C C . THR A 1 183 ? -5.201 4.937 1.909 1.00 94.56 183 THR A C 1
ATOM 1451 O O . THR A 1 183 ? -5.771 5.104 2.987 1.00 94.56 183 THR A O 1
ATOM 1454 N N . ASN A 1 184 ? -5.334 5.784 0.888 1.00 94.00 184 ASN A N 1
ATOM 1455 C CA . ASN A 1 184 ? -6.114 7.015 0.948 1.00 94.00 184 ASN A CA 1
ATOM 1456 C C . ASN A 1 184 ? -7.589 6.748 1.300 1.00 94.00 184 ASN A C 1
ATOM 1458 O O . ASN A 1 184 ? -8.129 7.367 2.218 1.00 94.00 184 ASN A O 1
ATOM 1462 N N . ALA A 1 185 ? -8.222 5.767 0.650 1.00 90.31 185 ALA A N 1
ATOM 1463 C CA . ALA A 1 185 ? -9.590 5.349 0.955 1.00 90.31 185 ALA A CA 1
ATOM 1464 C C . ALA A 1 185 ? -9.734 4.866 2.412 1.00 90.31 185 ALA A C 1
ATOM 1466 O O . ALA A 1 185 ? -10.687 5.237 3.098 1.00 90.31 185 ALA A O 1
ATOM 1467 N N . SER A 1 186 ? -8.757 4.102 2.918 1.00 90.88 186 SER A N 1
ATOM 1468 C CA . SER A 1 186 ? -8.725 3.656 4.318 1.00 90.88 186 SER A CA 1
ATOM 1469 C C . SER A 1 186 ? -8.624 4.825 5.297 1.00 90.88 186 SER A C 1
ATOM 1471 O O . SER A 1 186 ? -9.360 4.875 6.280 1.00 90.88 186 SER A O 1
ATOM 1473 N N . MET A 1 187 ? -7.731 5.782 5.032 1.00 91.19 187 MET A N 1
ATOM 1474 C CA . MET A 1 187 ? -7.556 6.966 5.876 1.00 91.19 187 MET A CA 1
ATOM 1475 C C . MET A 1 187 ? -8.810 7.843 5.875 1.00 91.19 187 MET A C 1
ATOM 1477 O O . MET A 1 187 ? -9.228 8.324 6.929 1.00 91.19 187 MET A O 1
ATOM 1481 N N . ALA A 1 188 ? -9.444 8.021 4.714 1.00 88.81 188 ALA A N 1
ATOM 1482 C CA . ALA A 1 188 ? -10.699 8.753 4.595 1.00 88.81 188 ALA A CA 1
ATOM 1483 C C . ALA A 1 188 ? -11.825 8.086 5.404 1.00 88.81 188 ALA A C 1
ATOM 1485 O O . ALA A 1 188 ? -12.552 8.776 6.124 1.00 88.81 188 ALA A O 1
ATOM 1486 N N . GLN A 1 189 ? -11.932 6.754 5.344 1.00 88.06 189 GLN A N 1
ATOM 1487 C CA . GLN A 1 189 ? -12.895 5.980 6.129 1.00 88.06 189 GLN A CA 1
ATOM 1488 C C . GLN A 1 189 ? -12.667 6.152 7.639 1.00 88.06 189 GLN A C 1
ATOM 1490 O O . GLN A 1 189 ? -13.615 6.447 8.369 1.00 88.06 189 GLN A O 1
ATOM 1495 N N . GLU A 1 190 ? -11.425 6.029 8.118 1.00 89.69 190 GLU A N 1
ATOM 1496 C CA . GLU A 1 190 ? -11.108 6.183 9.546 1.00 89.69 190 GLU A CA 1
ATOM 1497 C C . GLU A 1 190 ? -11.304 7.625 10.036 1.00 89.69 190 GLU A C 1
ATOM 1499 O O . GLU A 1 190 ? -11.857 7.845 11.117 1.00 89.69 190 GLU A O 1
ATOM 1504 N N . ARG A 1 191 ? -10.960 8.631 9.218 1.00 88.38 191 ARG A N 1
ATOM 1505 C CA . ARG A 1 191 ? -11.264 10.039 9.518 1.00 88.38 191 ARG A CA 1
ATOM 1506 C C . ARG A 1 191 ? -12.769 10.256 9.663 1.00 88.38 191 ARG A C 1
ATOM 1508 O O . ARG A 1 191 ? -13.206 10.879 10.630 1.00 88.38 191 ARG A O 1
ATOM 1515 N N . ARG A 1 192 ? -13.567 9.728 8.731 1.00 86.38 192 ARG A N 1
ATOM 1516 C CA . ARG A 1 192 ? -15.033 9.840 8.764 1.00 86.38 192 ARG A CA 1
ATOM 1517 C C . ARG A 1 192 ? -15.609 9.164 10.001 1.00 86.38 192 ARG A C 1
ATOM 1519 O O . ARG A 1 192 ? -16.402 9.767 10.715 1.00 86.38 192 ARG A O 1
ATOM 1526 N N . LYS A 1 193 ? -15.159 7.948 10.295 1.00 87.19 193 LYS A N 1
ATOM 1527 C CA . LYS A 1 193 ? -15.520 7.209 11.504 1.00 87.19 193 LYS A CA 1
ATOM 1528 C C . LYS A 1 193 ? -15.222 8.002 12.772 1.00 87.19 193 LYS A C 1
ATOM 1530 O O . LYS A 1 193 ? -16.096 8.126 13.623 1.00 87.19 193 LYS A O 1
ATOM 1535 N N . SER A 1 194 ? -14.029 8.587 12.879 1.00 87.44 194 SER A N 1
ATOM 1536 C CA . SER A 1 194 ? -13.659 9.411 14.032 1.00 87.44 194 SER A CA 1
ATOM 1537 C C . SER A 1 194 ? -14.567 10.633 14.201 1.00 87.44 194 SER A C 1
ATOM 1539 O O . SER A 1 194 ? -14.911 10.962 15.333 1.00 87.44 194 SER A O 1
ATOM 1541 N N . LEU A 1 195 ? -14.981 11.286 13.109 1.00 86.50 195 LEU A N 1
ATOM 1542 C CA . LEU A 1 195 ? -15.913 12.418 13.163 1.00 86.50 195 LEU A CA 1
ATOM 1543 C C . LEU A 1 195 ? -17.325 11.981 13.569 1.00 86.50 195 LEU A C 1
ATOM 1545 O O . LEU A 1 195 ? -17.915 12.589 14.455 1.00 86.50 195 LEU A O 1
ATOM 1549 N N . LEU A 1 196 ? -17.847 10.907 12.973 1.00 84.56 196 LEU A N 1
ATOM 1550 C CA . LEU A 1 196 ? -19.194 10.407 13.265 1.00 84.56 196 LEU A CA 1
ATOM 1551 C C . LEU A 1 196 ? -19.331 9.941 14.718 1.00 84.56 196 LEU A C 1
ATOM 1553 O O . LEU A 1 196 ? -20.330 10.249 15.358 1.00 84.56 196 LEU A O 1
ATOM 1557 N N . LEU A 1 197 ? -18.299 9.293 15.266 1.00 84.88 197 LEU A N 1
ATOM 1558 C CA . LEU A 1 197 ? -18.263 8.875 16.672 1.00 84.88 197 LEU A CA 1
ATOM 1559 C C . LEU A 1 197 ? -18.302 10.049 17.665 1.00 84.88 197 LEU A C 1
ATOM 1561 O O . LEU A 1 197 ? -18.702 9.840 18.807 1.00 84.88 197 LEU A O 1
ATOM 1565 N N . LYS A 1 198 ? -17.897 11.264 17.260 1.00 86.69 198 LYS A N 1
ATOM 1566 C CA . LYS A 1 198 ? -18.025 12.473 18.096 1.00 86.69 198 LYS A CA 1
ATOM 1567 C C . LYS A 1 198 ? -19.450 13.023 18.125 1.00 86.69 198 LYS A C 1
ATOM 1569 O O . LYS A 1 198 ? -19.779 13.754 19.050 1.00 86.69 198 LYS A O 1
ATOM 1574 N N . ILE A 1 199 ? -20.255 12.706 17.111 1.00 85.31 199 ILE A N 1
ATOM 1575 C CA . ILE A 1 199 ? -21.648 13.145 16.999 1.00 85.31 199 ILE A CA 1
ATOM 1576 C C . ILE A 1 199 ? -22.550 12.127 17.702 1.00 85.31 199 ILE A C 1
ATOM 1578 O O . ILE A 1 199 ? -23.236 12.464 18.659 1.00 85.31 199 ILE A O 1
ATOM 1582 N N . ASP A 1 200 ? -22.524 10.874 17.244 1.00 82.50 200 ASP A N 1
ATOM 1583 C CA . ASP A 1 200 ? -23.291 9.771 17.823 1.00 82.50 200 ASP A CA 1
ATOM 1584 C C . ASP A 1 200 ? -22.616 8.430 17.483 1.00 82.50 200 ASP A C 1
ATOM 1586 O O . ASP A 1 200 ? -22.298 8.125 16.329 1.00 82.50 200 ASP A O 1
ATOM 1590 N N . LEU A 1 201 ? -22.434 7.592 18.507 1.00 83.50 201 LEU A N 1
ATOM 1591 C CA . LEU A 1 201 ? -21.891 6.234 18.412 1.00 83.50 201 LEU A CA 1
ATOM 1592 C C . LEU A 1 201 ? -22.604 5.373 17.354 1.00 83.50 201 LEU A C 1
ATOM 1594 O O . LEU A 1 201 ? -21.961 4.554 16.690 1.00 83.50 201 LEU A O 1
ATOM 1598 N N . LYS A 1 202 ? -23.914 5.562 17.159 1.00 82.56 202 LYS A N 1
ATOM 1599 C CA . LYS A 1 202 ? -24.731 4.795 16.202 1.00 82.56 202 LYS A CA 1
ATOM 1600 C C . LYS A 1 202 ? -24.397 5.110 14.742 1.00 82.56 202 LYS A C 1
ATOM 1602 O O . LYS A 1 202 ? -24.599 4.263 13.868 1.00 82.56 202 LYS A O 1
ATOM 1607 N N . LEU A 1 203 ? -23.826 6.285 14.469 1.00 79.38 203 LEU A N 1
ATOM 1608 C CA . LEU A 1 203 ? -23.510 6.741 13.112 1.00 79.38 203 LEU A CA 1
ATOM 1609 C C . LEU A 1 203 ? -22.253 6.085 12.530 1.00 79.38 203 LEU A C 1
ATOM 1611 O O . LEU A 1 203 ? -21.996 6.212 11.337 1.00 79.38 203 LEU A O 1
ATOM 1615 N N . ASN A 1 204 ? -21.486 5.328 13.319 1.00 78.00 204 ASN A N 1
ATOM 1616 C CA . ASN A 1 204 ? -20.272 4.642 12.861 1.00 78.00 204 ASN A CA 1
ATOM 1617 C C . ASN A 1 204 ? -20.504 3.742 11.627 1.00 78.00 204 ASN A C 1
ATOM 1619 O O . ASN A 1 204 ? -19.640 3.615 10.764 1.00 78.00 204 ASN A O 1
ATOM 1623 N N . THR A 1 205 ? -21.695 3.155 11.492 1.00 78.38 205 THR A N 1
ATOM 1624 C CA . THR A 1 205 ? -22.066 2.315 10.334 1.00 78.38 205 THR A CA 1
ATOM 1625 C C . THR A 1 205 ? -22.069 3.091 9.011 1.00 78.38 205 THR A C 1
ATOM 1627 O O . THR A 1 205 ? -21.807 2.518 7.953 1.00 78.38 205 THR A O 1
ATOM 1630 N N . LEU A 1 206 ? -22.283 4.409 9.060 1.00 78.44 206 LEU A N 1
ATOM 1631 C CA . LEU A 1 206 ? -22.259 5.298 7.898 1.00 78.44 206 LEU A CA 1
ATOM 1632 C C . LEU A 1 206 ? -20.834 5.614 7.437 1.00 78.44 206 LEU A C 1
ATOM 1634 O O . LEU A 1 206 ? -20.640 6.038 6.299 1.00 78.44 206 LEU A O 1
ATOM 1638 N N . ALA A 1 207 ? -19.825 5.358 8.278 1.00 74.81 207 ALA A N 1
ATOM 1639 C CA . ALA A 1 207 ? -18.434 5.628 7.943 1.00 74.81 207 ALA A CA 1
ATOM 1640 C C . ALA A 1 207 ? -17.956 4.845 6.712 1.00 74.81 207 ALA A C 1
ATOM 1642 O O . ALA A 1 207 ? -17.059 5.307 6.016 1.00 74.81 207 ALA A O 1
ATOM 1643 N N . SER A 1 208 ? -18.572 3.696 6.427 1.00 70.12 208 SER A N 1
ATOM 1644 C CA . SER A 1 208 ? -18.203 2.806 5.319 1.00 70.12 208 SER A CA 1
ATOM 1645 C C . SER A 1 208 ? -19.032 3.022 4.048 1.00 70.12 208 SER A C 1
ATOM 1647 O O . SER A 1 208 ? -18.762 2.370 3.045 1.00 70.12 208 SER A O 1
ATOM 1649 N N . LYS A 1 209 ? -20.038 3.909 4.067 1.00 72.00 209 LYS A N 1
ATOM 1650 C CA . LYS A 1 209 ? -20.824 4.238 2.868 1.00 72.00 209 LYS A CA 1
ATOM 1651 C C . LYS A 1 209 ? -20.013 5.153 1.945 1.00 72.00 209 LYS A C 1
ATOM 1653 O O . LYS A 1 209 ? -19.204 5.954 2.421 1.00 72.00 209 LYS A O 1
ATOM 1658 N N . GLU A 1 210 ? -20.189 5.020 0.632 1.00 58.88 210 GLU A N 1
ATOM 1659 C CA . GLU A 1 210 ? -19.517 5.891 -0.336 1.00 58.88 210 GLU A CA 1
ATOM 1660 C C . GLU A 1 210 ? -19.877 7.354 -0.074 1.00 58.88 210 GLU A C 1
ATOM 1662 O O . GLU A 1 210 ? -21.049 7.712 0.021 1.00 58.88 210 GLU A O 1
ATOM 1667 N N . THR A 1 211 ? -18.855 8.205 0.049 1.00 56.53 211 THR A N 1
ATOM 1668 C CA . THR A 1 211 ? -19.045 9.657 0.024 1.00 56.53 211 THR A CA 1
ATOM 1669 C C . THR A 1 211 ? -18.062 10.246 -0.968 1.00 56.53 211 THR A C 1
ATOM 1671 O O . THR A 1 211 ? -16.890 10.455 -0.649 1.00 56.53 211 THR A O 1
ATOM 1674 N N . GLY A 1 212 ? -18.519 10.471 -2.192 1.00 55.41 212 GLY A N 1
ATOM 1675 C CA . GLY A 1 212 ? -17.831 11.362 -3.114 1.00 55.41 212 GLY A CA 1
ATOM 1676 C C . GLY A 1 212 ? -18.142 12.827 -2.786 1.00 55.41 212 GLY A C 1
ATOM 1677 O O . GLY A 1 212 ? -19.048 13.095 -1.994 1.00 55.41 212 GLY A O 1
ATOM 1678 N N . PRO A 1 213 ? -17.450 13.787 -3.423 1.00 54.00 213 PRO A N 1
ATOM 1679 C CA . PRO A 1 213 ? -17.908 15.180 -3.471 1.00 54.00 213 PRO A CA 1
ATOM 1680 C C . PRO A 1 213 ? -19.364 15.309 -3.965 1.00 54.00 213 PRO A C 1
ATOM 1682 O O . PRO A 1 213 ? -20.028 16.285 -3.647 1.00 54.00 213 PRO A O 1
ATOM 1685 N N . GLU A 1 214 ? -19.883 14.288 -4.652 1.00 52.47 214 GLU A N 1
ATOM 1686 C CA . GLU A 1 214 ? -21.270 14.189 -5.120 1.00 52.47 214 GLU A CA 1
ATOM 1687 C C . GLU A 1 214 ? -22.261 13.597 -4.100 1.00 52.47 214 GLU A C 1
ATOM 1689 O O . GLU A 1 214 ? -23.437 13.431 -4.402 1.00 52.47 214 GLU A O 1
ATOM 1694 N N . ALA A 1 215 ? -21.841 13.272 -2.872 1.00 56.78 215 ALA A N 1
ATOM 1695 C CA . ALA A 1 215 ? -22.718 12.625 -1.886 1.00 56.78 215 ALA A CA 1
ATOM 1696 C C . ALA A 1 215 ? -23.826 13.536 -1.300 1.00 56.78 215 ALA A C 1
ATOM 1698 O O . ALA A 1 215 ? -24.526 13.118 -0.377 1.00 56.78 215 ALA A O 1
ATOM 1699 N N . ASN A 1 216 ? -23.979 14.764 -1.817 1.00 54.56 216 ASN A N 1
ATOM 1700 C CA . ASN A 1 216 ? -25.112 15.689 -1.644 1.00 54.56 216 ASN A CA 1
ATOM 1701 C C . ASN A 1 216 ? -25.760 15.724 -0.245 1.00 54.56 216 ASN A C 1
ATOM 1703 O O . ASN A 1 216 ? -26.978 15.768 -0.118 1.00 54.56 216 ASN A O 1
ATOM 1707 N N . GLY A 1 217 ? -24.965 15.689 0.829 1.00 54.94 217 GLY A N 1
ATOM 1708 C CA . GLY A 1 217 ? -25.473 15.838 2.201 1.00 54.94 217 GLY A CA 1
ATOM 1709 C C . GLY A 1 217 ? -26.376 14.703 2.709 1.00 54.94 217 GLY A C 1
ATOM 1710 O O . GLY A 1 217 ? -26.810 14.746 3.857 1.00 54.94 217 GLY A O 1
ATOM 1711 N N . LEU A 1 218 ? -26.607 13.647 1.921 1.00 53.69 218 LEU A N 1
ATOM 1712 C CA . LEU A 1 218 ? -27.530 12.557 2.265 1.00 53.69 218 LEU A CA 1
ATOM 1713 C C . LEU A 1 218 ? -27.015 11.655 3.393 1.00 53.69 218 LEU A C 1
ATOM 1715 O O . LEU A 1 218 ? -27.762 10.818 3.901 1.00 53.69 218 LEU A O 1
ATOM 1719 N N . LEU A 1 219 ? -25.756 11.818 3.817 1.00 56.25 219 LEU A N 1
ATOM 1720 C CA . LEU A 1 219 ? -25.173 10.972 4.857 1.00 56.25 219 LEU A CA 1
ATOM 1721 C C . LEU A 1 219 ? -25.896 11.076 6.196 1.00 56.25 219 LEU A C 1
ATOM 1723 O O . LEU A 1 219 ? -25.909 10.108 6.947 1.00 56.25 219 LEU A O 1
ATOM 1727 N N . PHE A 1 220 ? -26.488 12.230 6.483 1.00 58.28 220 PHE A N 1
ATOM 1728 C CA . PHE A 1 220 ? -27.171 12.480 7.745 1.00 58.28 220 PHE A CA 1
ATOM 1729 C C . PHE A 1 220 ? -28.705 12.482 7.606 1.00 58.28 220 PHE A C 1
ATOM 1731 O O . PHE A 1 220 ? -29.409 12.743 8.582 1.00 58.28 220 PHE A O 1
ATOM 1738 N N . GLY A 1 221 ? -29.219 12.157 6.410 1.00 56.78 221 GLY A N 1
ATOM 1739 C CA . GLY A 1 221 ? -30.645 12.196 6.081 1.00 56.78 221 GLY A CA 1
ATOM 1740 C C . GLY A 1 221 ? -31.277 13.588 6.218 1.00 56.78 221 GLY A C 1
ATOM 1741 O O . GLY A 1 221 ? -30.632 14.565 6.606 1.00 56.78 221 GLY A O 1
ATOM 1742 N N . ASP A 1 222 ? -32.579 13.675 5.941 1.00 55.66 222 ASP A N 1
ATOM 1743 C CA . ASP A 1 222 ? -33.347 14.928 6.037 1.00 55.66 222 ASP A CA 1
ATOM 1744 C C . ASP A 1 222 ? -33.316 15.549 7.442 1.00 55.66 222 ASP A C 1
ATOM 1746 O O . ASP A 1 222 ? -33.503 16.754 7.602 1.00 55.66 222 ASP A O 1
ATOM 1750 N N . SER A 1 223 ? -33.073 14.738 8.475 1.00 52.78 223 SER A N 1
ATOM 1751 C CA . SER A 1 223 ? -33.044 15.159 9.878 1.00 52.78 223 SER A CA 1
ATOM 1752 C C . SER A 1 223 ? -31.927 16.158 10.189 1.00 52.78 223 SER A C 1
ATOM 1754 O O . SER A 1 223 ? -32.107 17.016 11.048 1.00 52.78 223 SER A O 1
ATOM 1756 N N . PHE A 1 224 ? -30.796 16.078 9.486 1.00 58.06 224 PHE A N 1
ATOM 1757 C CA . PHE A 1 224 ? -29.670 17.005 9.652 1.00 58.06 224 PHE A CA 1
ATOM 1758 C C . PHE A 1 224 ? -29.850 18.277 8.824 1.00 58.06 224 PHE A C 1
ATOM 1760 O O . PHE A 1 224 ? -29.442 19.355 9.236 1.00 58.06 224 PHE A O 1
ATOM 1767 N N . ILE A 1 225 ? -30.522 18.158 7.675 1.00 57.16 225 ILE A N 1
ATOM 1768 C CA . ILE A 1 225 ? -30.861 19.288 6.802 1.00 57.16 225 ILE A CA 1
ATOM 1769 C C . ILE A 1 225 ? -31.937 20.167 7.456 1.00 57.16 225 ILE A C 1
ATOM 1771 O O . ILE A 1 225 ? -31.905 21.386 7.322 1.00 57.16 225 ILE A O 1
ATOM 1775 N N . LYS A 1 226 ? -32.884 19.561 8.185 1.00 53.03 226 LYS A N 1
ATOM 1776 C CA . LYS A 1 226 ? -34.001 20.279 8.820 1.00 53.03 226 LYS A CA 1
ATOM 1777 C C . LYS A 1 226 ? -33.640 20.978 10.131 1.00 53.03 226 LYS A C 1
ATOM 1779 O O . LYS A 1 226 ? -34.358 21.892 10.512 1.00 53.03 226 LYS A O 1
ATOM 1784 N N . ASN A 1 227 ? -32.542 20.593 10.783 1.00 45.91 227 ASN A N 1
ATOM 1785 C CA . ASN A 1 227 ? -32.046 21.232 12.002 1.00 45.91 227 ASN A CA 1
ATOM 1786 C C . ASN A 1 227 ? -30.543 21.525 11.871 1.00 45.91 227 ASN A C 1
ATOM 1788 O O . ASN A 1 227 ? -29.738 20.829 12.496 1.00 45.91 227 ASN A O 1
ATOM 1792 N N . PRO A 1 228 ? -30.128 22.525 11.071 1.00 48.22 228 PRO A N 1
ATOM 1793 C CA . PRO A 1 228 ? -28.765 23.018 11.166 1.00 48.22 228 PRO A CA 1
ATOM 1794 C C . PRO A 1 228 ? -28.592 23.585 12.579 1.00 48.22 228 PRO A C 1
ATOM 1796 O O . PRO A 1 228 ? -29.231 24.572 12.939 1.00 48.22 228 PRO A O 1
ATOM 1799 N N . CYS A 1 229 ? -27.804 22.911 13.417 1.00 48.78 229 CYS A N 1
ATOM 1800 C CA . CYS A 1 229 ? -27.437 23.447 14.721 1.00 48.78 229 CYS A CA 1
ATOM 1801 C C . CYS A 1 229 ? -26.756 24.808 14.506 1.00 48.78 229 CYS A C 1
ATOM 1803 O O . CYS A 1 229 ? -25.740 24.875 13.811 1.00 48.78 229 CYS A O 1
ATOM 1805 N N . VAL A 1 230 ? -27.371 25.857 15.060 1.00 43.03 230 VAL A N 1
ATOM 1806 C CA . VAL A 1 230 ? -26.823 27.217 15.185 1.00 43.03 230 VAL A CA 1
ATOM 1807 C C . VAL A 1 230 ? -25.689 27.215 16.200 1.00 43.03 230 VAL A C 1
ATOM 1809 O O . VAL A 1 230 ? -25.860 26.550 17.249 1.00 43.03 230 VAL A O 1
#

pLDDT: mean 74.71, std 21.27, range [33.38, 97.5]

Secondary structure (DSSP, 8-state):
--------PPP------PPP-------------------------TTS-----HHHHS-TT-------HHHHHHHHHHHSPPPPHHHHHHHHHHSPPP--GGGTTSPPPPPHHHHHHHHHTT--TTSTHHHHHHHHHHHHHTTHHHHHHHHHHHHHHHHHT-PPPHHHHHHHHHHHHHHHHHHHHHHHHHHHHHHHHHH-GGGGGGGGS---TT-TTGGGHHHHHH----

Radius of gyration: 28.25 Å; chains: 1; bounding box: 86×75×62 Å

Foldseek 3Di:
DDDDDDDDDDDDDDDDDDDDDDDDDDDDDDDDDDDDDDDDPPVPPPPDDPPPVVVVVDPPDDDPDDDPPVVVVLLVVQQADADDPVVVVVLCVVFPADDDPPPPLAQDDDDPVVQVVCVVVVHGCCDDPNVLVNVLSNLVSSLNRLVVVLVVQVVVCVVVVHDRDVVSNVVSVSSSSNSNSNSNNSVQLSVQLVVQVVVPPVLSVLSPPDDDVPNPPPSVPVVCVVCVDD

Organism: Pleurodeles waltl (NCBI:txid8319)

Sequence (230 aa):
MGDSDTDKEDPDIMIWSGPVEERRKTSLDTLGESSKTKSNNTLLDFAGQLMFDQSLIRHPNSTEWTPCDHVSEYVLKNLRQPLDKLVRNRLKSECPRPSLPNNITNTPVIDPNMIMFFTKFGKDPKKGVDRAWTNCQDRLLDLSGPLTRILDLAEEARMEGKKVDPVILSNWAQRAICLLGNTNASMAQERRKSLLLKIDLKLNTLASKETGPEANGLLFGDSFIKNPCV